Protein AF-A0A0F8ZXV8-F1 (afdb_monomer_lite)

Sequence (217 aa):
MAMKEQTINTAAPADLKLKLKTKEWIIILTLGLTLLSFIESLRSFPWSPFILVYVMVLFVVPLYLKTYRFGQFKKAWPIKPILIGLIGIKVWQTAYQFVYDYFLESYGVLGNPNYDLFKATNALLNQTAEKYNSVIVAAVLMGFTILIIPFAEELYYRGYVFGTLRENSGFWSAALISSSLLAVRHFAHLLFIQPFPVIPASIWVLSTIPIGIGLAY

InterPro domains:
  IPR003675 CAAX prenyl protease 2/Lysostaphin resistance protein A-like domain [PF02517] (139-216)

Organism: NCBI:txid412755

Secondary structure (DSSP, 8-state):
-----------HHHHHHHHTTSHHHHHHHHHHHHHHHHHHHSTTSTTTT--HHHHHHHHHHHHHHT------TTT---HHHHHHHHHHHHHHHHHHHHHHHHHHHHTT-TT-TTT-HHHHHHHHHHHHHHHTT-HHHHHHHHHIIIIIHHHHHIIIIIIIIIHHHHHHS-HHHHHHHHHHHHHHHHGGGGTTSSS--HHHHHHHHHHHHHHHHHHH-

Foldseek 3Di:
DDDDDPPPPPPPPVVVLVQLLDLVNLLVVLVVLLVLQLVCQAQPHPNPPDSPVSLVCLVCVCVVSVLFDDDDPVVPPPVPVVVVLVVVLVVLVVVLLVVQQVVCVVVVNPLPLLRHLVNLLVLLLVVQCVSVVHNVRSVVVVCCVVPRVVVSLCSRLQRRQLSSCVVVDPLVVSQQSSQLSVLSSQLSSSNSHPVGSNNSSVSSSVSSSVSSSSSSD

Radius of gyration: 20.51 Å; chains: 1; bounding box: 48×61×63 Å

pLDDT: mean 89.02, std 13.59, range [44.41, 98.31]

Structure (mmCIF, N/CA/C/O backbone):
data_AF-A0A0F8ZXV8-F1
#
_entry.id   AF-A0A0F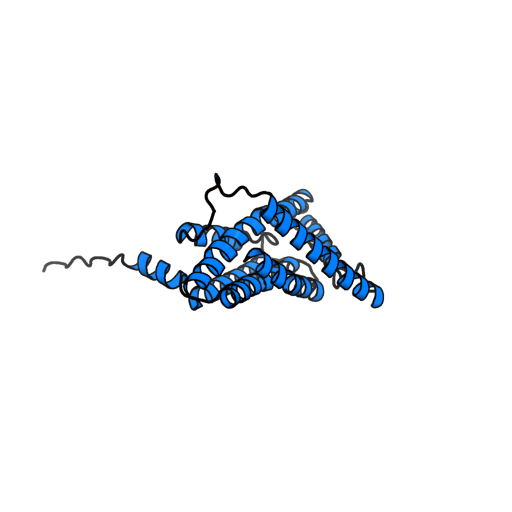8ZXV8-F1
#
loop_
_atom_site.group_PDB
_atom_site.id
_atom_site.type_symbol
_atom_site.label_atom_id
_atom_site.label_alt_id
_atom_site.label_comp_id
_atom_site.label_asym_id
_atom_site.label_entity_id
_atom_site.label_seq_id
_atom_site.pdbx_PDB_ins_code
_atom_site.Cartn_x
_atom_site.Cartn_y
_atom_site.Cartn_z
_atom_site.occupancy
_atom_site.B_iso_or_equiv
_atom_site.auth_seq_id
_atom_site.auth_comp_id
_atom_site.auth_asym_id
_atom_site.auth_atom_id
_atom_site.pdbx_PDB_model_num
ATOM 1 N N . MET A 1 1 ? -11.944 -43.837 42.783 1.00 49.09 1 MET A N 1
ATOM 2 C CA . MET A 1 1 ? -10.982 -42.875 42.204 1.00 49.09 1 MET A CA 1
ATOM 3 C C . MET A 1 1 ? -11.686 -42.185 41.043 1.00 49.09 1 MET A C 1
ATOM 5 O O . MET A 1 1 ? -11.751 -42.744 39.961 1.00 49.09 1 MET A O 1
ATOM 9 N N . ALA A 1 2 ? -12.363 -41.067 41.312 1.00 47.53 2 ALA A N 1
ATOM 10 C CA . ALA A 1 2 ? -13.159 -40.362 40.308 1.00 47.53 2 ALA A CA 1
ATOM 11 C C . ALA A 1 2 ? -12.241 -39.435 39.500 1.00 47.53 2 ALA A C 1
ATOM 13 O O . ALA A 1 2 ? -11.613 -38.542 40.072 1.00 47.53 2 ALA A O 1
ATOM 14 N N . MET A 1 3 ? -12.133 -39.673 38.190 1.00 44.41 3 MET A N 1
ATOM 15 C CA . MET A 1 3 ? -11.480 -38.748 37.266 1.00 44.41 3 MET A CA 1
ATOM 16 C C . MET A 1 3 ? -12.284 -37.448 37.236 1.00 44.41 3 MET A C 1
ATOM 18 O O . MET A 1 3 ? -13.444 -37.440 36.835 1.00 44.41 3 MET A O 1
ATOM 22 N N . LYS A 1 4 ? -11.666 -36.349 37.679 1.00 48.75 4 LYS A N 1
ATOM 23 C CA . LYS A 1 4 ? -12.169 -35.000 37.417 1.00 48.75 4 LYS A CA 1
ATOM 24 C C . LYS A 1 4 ? -12.093 -34.765 35.912 1.00 48.75 4 LYS A C 1
ATOM 26 O O . LYS A 1 4 ? -10.994 -34.713 35.364 1.00 48.75 4 LYS A O 1
ATOM 31 N N . GLU A 1 5 ? -13.245 -34.616 35.266 1.00 54.16 5 GLU A N 1
ATOM 32 C CA . GLU A 1 5 ? -13.326 -34.019 33.937 1.00 54.16 5 GLU A CA 1
ATOM 33 C C . GLU A 1 5 ? -12.660 -32.645 33.984 1.00 54.16 5 GLU A C 1
ATOM 35 O O . GLU A 1 5 ? -13.084 -31.727 34.691 1.00 54.16 5 GLU A O 1
ATOM 40 N N . GLN A 1 6 ? -11.554 -32.531 33.261 1.00 49.69 6 GLN A N 1
ATOM 41 C CA . GLN A 1 6 ? -10.850 -31.284 33.061 1.00 49.69 6 GLN A CA 1
ATOM 42 C C . GLN A 1 6 ? -11.658 -30.498 32.027 1.00 49.69 6 GLN A C 1
ATOM 44 O O . GLN A 1 6 ? -11.512 -30.693 30.823 1.00 49.69 6 GLN A O 1
ATOM 49 N N . THR A 1 7 ? -12.571 -29.650 32.499 1.00 54.19 7 THR A N 1
ATOM 50 C CA . THR A 1 7 ? -13.299 -28.699 31.655 1.00 54.19 7 THR A CA 1
ATOM 51 C C . THR A 1 7 ? -12.289 -27.843 30.897 1.00 54.19 7 THR A C 1
ATOM 53 O O . THR A 1 7 ? -11.627 -26.984 31.484 1.00 54.19 7 THR A O 1
ATOM 56 N N . ILE A 1 8 ? -12.148 -28.101 29.595 1.00 53.34 8 ILE A N 1
ATOM 57 C CA . ILE A 1 8 ? -11.366 -27.274 28.679 1.00 53.34 8 ILE A CA 1
ATOM 58 C C . ILE A 1 8 ? -12.020 -25.895 28.678 1.00 53.34 8 ILE A C 1
ATOM 60 O O . ILE A 1 8 ? -13.133 -25.711 28.194 1.00 53.34 8 ILE A O 1
ATOM 64 N N . ASN A 1 9 ? -11.341 -24.931 29.288 1.00 49.25 9 ASN A N 1
ATOM 65 C CA . ASN A 1 9 ? -11.820 -23.567 29.408 1.00 49.25 9 ASN A CA 1
ATOM 66 C C . ASN A 1 9 ? -11.770 -22.894 28.024 1.00 49.25 9 ASN A C 1
ATOM 68 O O . ASN A 1 9 ? -10.717 -22.451 27.571 1.00 49.25 9 ASN A O 1
ATOM 72 N N . THR A 1 10 ? -12.905 -22.821 27.329 1.00 53.09 10 THR A N 1
ATOM 73 C CA . THR A 1 10 ? -13.059 -22.223 25.989 1.00 53.09 10 THR A CA 1
ATOM 74 C C . THR A 1 10 ? -13.039 -20.682 25.998 1.00 53.09 10 THR A C 1
ATOM 76 O O . THR A 1 10 ? -13.646 -20.048 25.139 1.00 53.09 10 THR A O 1
ATOM 79 N N . ALA A 1 11 ? -12.351 -20.047 26.954 1.00 52.56 11 ALA A N 1
ATOM 80 C CA . ALA A 1 11 ? -12.324 -18.590 27.150 1.00 52.56 11 ALA A CA 1
ATOM 81 C C . ALA A 1 11 ? -11.503 -17.803 26.098 1.00 52.56 11 ALA A C 1
ATOM 83 O O . ALA A 1 11 ? -11.565 -16.574 26.050 1.00 52.56 11 ALA A O 1
ATOM 84 N N . ALA A 1 12 ? -10.761 -18.485 25.222 1.00 53.91 12 ALA A N 1
ATOM 85 C CA . ALA A 1 12 ? -9.866 -17.872 24.233 1.00 53.91 12 ALA A CA 1
ATOM 86 C C . ALA A 1 12 ? -10.503 -16.874 23.222 1.00 53.91 12 ALA A C 1
ATOM 88 O O . ALA A 1 12 ? -9.827 -15.909 22.855 1.00 53.91 12 ALA A O 1
ATOM 89 N N . PRO A 1 13 ? -11.766 -17.018 22.754 1.00 59.22 13 PRO A N 1
ATOM 90 C CA . PRO A 1 13 ? -12.297 -16.156 21.689 1.00 59.22 13 PRO A CA 1
ATOM 91 C C . PRO A 1 13 ? -12.530 -14.696 22.104 1.00 59.22 13 PRO A C 1
ATOM 93 O O . PRO A 1 13 ? -12.452 -13.801 21.259 1.00 59.22 13 PRO A O 1
ATOM 96 N N . ALA A 1 14 ? -12.843 -14.441 23.380 1.00 63.69 14 ALA A N 1
ATOM 97 C CA . ALA A 1 14 ? -13.148 -13.097 23.877 1.00 63.69 14 ALA A CA 1
ATOM 98 C C . ALA A 1 14 ? -11.877 -12.259 24.098 1.00 63.69 14 ALA A C 1
ATOM 100 O O . ALA A 1 14 ? -11.847 -11.084 23.731 1.00 63.69 14 ALA A O 1
ATOM 101 N N . ASP A 1 15 ? -10.814 -12.886 24.612 1.00 84.56 15 ASP A N 1
ATOM 102 C CA . ASP A 1 15 ? -9.508 -12.254 24.839 1.00 84.56 15 ASP A CA 1
ATOM 103 C C . ASP A 1 15 ? -8.868 -11.788 23.521 1.00 84.56 15 ASP A C 1
ATOM 105 O O . ASP A 1 15 ? -8.460 -10.635 23.388 1.00 84.56 15 ASP A O 1
ATOM 109 N N . LEU A 1 16 ? -8.875 -12.637 22.485 1.00 87.69 16 LEU A N 1
ATOM 110 C CA . LEU A 1 16 ? -8.294 -12.275 21.190 1.00 87.69 16 LEU A CA 1
ATOM 111 C C . LEU A 1 16 ? -8.998 -11.071 20.546 1.00 87.69 16 LEU A C 1
ATOM 113 O O . LEU A 1 16 ? -8.336 -10.181 20.016 1.00 87.69 16 LEU A O 1
ATOM 117 N N . LYS A 1 17 ? -10.336 -11.012 20.599 1.00 90.88 17 LYS A N 1
ATOM 118 C CA . LYS A 1 17 ? -11.092 -9.874 20.048 1.00 90.88 17 LYS A CA 1
ATOM 119 C C . LYS A 1 17 ? -10.771 -8.570 20.767 1.00 90.88 17 LYS A C 1
ATOM 121 O O . LYS A 1 17 ? -10.724 -7.529 20.118 1.00 90.88 17 LYS A O 1
ATOM 126 N N . LEU A 1 18 ? -10.571 -8.626 22.082 1.00 90.38 18 LEU A N 1
ATOM 127 C CA . LEU A 1 18 ? -10.190 -7.460 22.870 1.00 90.38 18 LEU A CA 1
ATOM 128 C C . LEU A 1 18 ? -8.762 -7.019 22.534 1.00 90.38 18 LEU A C 1
ATOM 130 O O . LEU A 1 18 ? -8.545 -5.842 22.262 1.00 90.38 18 LEU A O 1
ATOM 134 N N . LYS A 1 19 ? -7.819 -7.968 22.461 1.00 93.06 19 LYS A N 1
ATOM 135 C CA . LYS A 1 19 ? -6.428 -7.719 22.058 1.00 93.06 19 LYS A CA 1
ATOM 136 C C . LYS A 1 19 ? -6.345 -7.050 20.697 1.00 93.06 19 LYS A C 1
ATOM 138 O O . LYS A 1 19 ? -5.738 -5.998 20.586 1.00 93.06 19 LYS A O 1
ATOM 143 N N . LEU A 1 20 ? -7.030 -7.588 19.689 1.00 93.50 20 LEU A N 1
ATOM 144 C CA . LEU A 1 20 ? -7.051 -7.011 18.342 1.00 93.50 20 LEU A CA 1
ATOM 145 C C . LEU A 1 20 ? -7.645 -5.593 18.294 1.00 93.50 20 LEU A C 1
ATOM 147 O O . LEU A 1 20 ? -7.456 -4.891 17.315 1.00 93.50 20 LEU A O 1
ATOM 151 N N . LYS A 1 21 ? -8.337 -5.125 19.336 1.00 93.44 21 LYS A N 1
ATOM 152 C CA . LYS A 1 21 ? -8.819 -3.741 19.400 1.00 93.44 21 LYS A CA 1
ATOM 153 C C . LYS A 1 21 ? -7.859 -2.774 20.097 1.00 93.44 21 LYS A C 1
ATOM 155 O O . LYS A 1 21 ? -8.139 -1.577 20.115 1.00 93.44 21 LYS A O 1
ATOM 160 N N . THR A 1 22 ? -6.741 -3.242 20.654 1.00 94.19 22 THR A N 1
ATOM 161 C CA . THR A 1 22 ? -5.743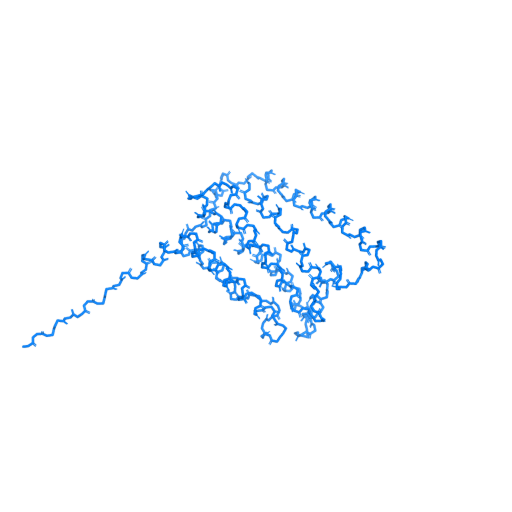 -2.343 21.247 1.00 94.19 22 THR A CA 1
ATOM 162 C C . THR A 1 22 ? -4.796 -1.791 20.186 1.00 94.19 22 THR A C 1
ATOM 164 O O . THR A 1 22 ? -4.532 -2.414 19.155 1.00 94.19 22 THR A O 1
ATOM 167 N N . LYS A 1 23 ? -4.261 -0.595 20.444 1.00 95.25 23 LYS A N 1
ATOM 168 C CA .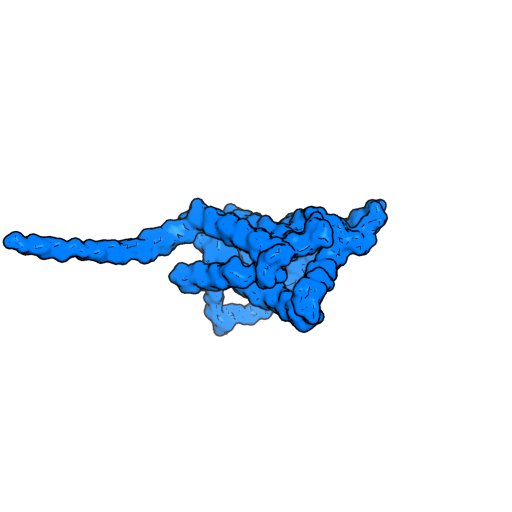 LYS A 1 23 ? -3.374 0.119 19.518 1.00 95.25 23 LYS A CA 1
ATOM 169 C C . LYS A 1 23 ? -2.146 -0.711 19.136 1.00 95.25 23 LYS A C 1
ATOM 171 O O . LYS A 1 23 ? -1.758 -0.731 17.971 1.00 95.25 23 LYS A O 1
ATOM 176 N N . GLU A 1 24 ? -1.543 -1.387 20.106 1.00 95.31 24 GLU A N 1
ATOM 177 C CA . GLU A 1 24 ? -0.317 -2.170 19.947 1.00 95.31 24 GLU A CA 1
ATOM 178 C C . GLU A 1 24 ? -0.546 -3.322 18.969 1.00 95.31 24 GLU A C 1
ATOM 180 O O . GLU A 1 24 ? 0.201 -3.477 18.005 1.00 95.31 24 GLU A O 1
ATOM 185 N N . TRP A 1 25 ? -1.624 -4.082 19.164 1.00 96.19 25 TRP A N 1
ATOM 186 C CA . TRP A 1 25 ? -1.967 -5.210 18.301 1.00 96.19 25 TRP A CA 1
ATOM 187 C C . TRP A 1 25 ? -2.403 -4.777 16.907 1.00 96.19 25 TRP A C 1
ATOM 189 O O . TRP A 1 25 ? -2.048 -5.448 15.941 1.00 96.19 25 TRP A O 1
ATOM 199 N N . ILE A 1 26 ? -3.107 -3.648 16.775 1.00 96.75 26 ILE A N 1
ATOM 200 C CA . ILE A 1 26 ? -3.436 -3.068 15.466 1.00 96.75 26 ILE A CA 1
ATOM 201 C C . ILE A 1 26 ? -2.152 -2.775 14.680 1.00 96.75 26 ILE A C 1
ATOM 203 O O . ILE A 1 26 ? -2.049 -3.140 13.507 1.00 96.75 26 ILE A O 1
ATOM 207 N N . ILE A 1 27 ? -1.160 -2.148 15.321 1.00 96.94 27 ILE A N 1
ATOM 208 C CA . ILE A 1 27 ? 0.126 -1.827 14.691 1.00 96.94 27 ILE A CA 1
ATOM 209 C C . ILE A 1 27 ? 0.889 -3.110 14.349 1.00 96.94 27 ILE A C 1
ATOM 211 O O . ILE A 1 27 ? 1.299 -3.269 13.203 1.00 96.94 27 ILE A O 1
ATOM 215 N N . ILE A 1 28 ? 1.038 -4.041 15.298 1.00 97.44 28 ILE A N 1
ATOM 216 C CA . ILE A 1 28 ? 1.763 -5.307 15.096 1.00 97.44 28 ILE A CA 1
ATOM 217 C C . ILE A 1 28 ? 1.151 -6.112 13.950 1.00 97.44 28 ILE A C 1
ATOM 219 O O . ILE A 1 28 ? 1.870 -6.536 13.047 1.00 97.44 28 ILE A O 1
ATOM 223 N N . LEU A 1 29 ? -0.173 -6.290 13.953 1.00 97.75 29 LEU A N 1
ATOM 224 C CA . LEU A 1 29 ? -0.872 -7.015 12.898 1.00 97.75 29 LEU A CA 1
ATOM 225 C C . LEU A 1 29 ? -0.662 -6.340 11.544 1.00 97.75 29 LEU A C 1
ATOM 227 O O . LEU A 1 29 ? -0.339 -7.009 10.570 1.00 97.75 29 LEU A O 1
ATOM 231 N N . THR A 1 30 ? -0.806 -5.016 11.483 1.00 98.12 30 THR A N 1
ATOM 232 C CA . THR A 1 30 ? -0.680 -4.285 10.219 1.00 98.12 30 THR A CA 1
ATOM 233 C C . THR A 1 30 ? 0.750 -4.317 9.687 1.00 98.12 30 THR A C 1
ATOM 235 O O . THR A 1 30 ? 0.937 -4.515 8.494 1.00 98.12 30 THR A O 1
ATOM 238 N N . LEU A 1 31 ? 1.766 -4.207 10.547 1.00 97.94 31 LEU A N 1
ATOM 239 C CA . LEU A 1 31 ? 3.167 -4.378 10.149 1.00 97.94 31 LEU A CA 1
ATOM 240 C C . LEU A 1 31 ? 3.459 -5.812 9.687 1.00 97.94 31 LEU A C 1
ATOM 242 O O . LEU A 1 31 ? 4.151 -5.999 8.689 1.00 97.94 31 LEU A O 1
ATOM 246 N N . GLY A 1 32 ? 2.897 -6.818 10.363 1.00 98.31 32 GLY A N 1
ATOM 247 C CA . GLY A 1 32 ? 2.989 -8.216 9.942 1.00 98.31 32 GLY A CA 1
ATOM 248 C C . GLY A 1 32 ? 2.346 -8.456 8.574 1.00 98.31 32 GLY A C 1
ATOM 249 O O . GLY A 1 32 ? 2.923 -9.138 7.732 1.00 98.31 32 GLY A O 1
ATOM 250 N N . LEU A 1 33 ? 1.193 -7.836 8.312 1.00 98.19 33 LEU A N 1
ATOM 251 C CA . LEU A 1 33 ? 0.531 -7.872 7.007 1.00 98.19 33 LEU A CA 1
ATOM 252 C C . LEU A 1 33 ? 1.322 -7.126 5.933 1.00 98.19 33 LEU A C 1
ATOM 254 O O . LEU A 1 33 ? 1.422 -7.608 4.808 1.00 98.19 33 LEU A O 1
ATOM 258 N N . THR A 1 34 ? 1.943 -5.997 6.269 1.00 97.56 34 THR A N 1
ATOM 259 C CA . THR A 1 34 ? 2.874 -5.320 5.364 1.00 97.56 34 THR A CA 1
ATOM 260 C C . THR A 1 34 ? 4.027 -6.252 5.000 1.00 97.56 34 THR A C 1
ATOM 262 O O . THR A 1 34 ? 4.276 -6.457 3.816 1.00 97.56 34 THR A O 1
ATOM 265 N N . LEU A 1 35 ? 4.674 -6.901 5.971 1.00 97.75 35 LEU A N 1
ATOM 266 C CA . LEU A 1 35 ? 5.742 -7.867 5.694 1.00 97.75 35 LEU A CA 1
ATOM 267 C C . LEU A 1 35 ? 5.255 -9.041 4.829 1.00 97.75 35 LEU A C 1
ATOM 269 O O . LEU A 1 35 ? 5.939 -9.427 3.883 1.00 97.75 35 LEU A O 1
ATOM 273 N N . LEU A 1 36 ? 4.061 -9.572 5.104 1.00 97.75 36 LEU A N 1
ATOM 274 C CA . LEU A 1 36 ? 3.437 -10.600 4.271 1.00 97.75 36 LEU A CA 1
ATOM 275 C C . LEU A 1 36 ? 3.267 -10.117 2.825 1.00 97.75 36 LEU A C 1
ATOM 277 O O . LEU A 1 36 ? 3.665 -10.824 1.907 1.00 97.75 36 LEU A O 1
ATOM 281 N N . SER A 1 37 ? 2.754 -8.900 2.618 1.00 97.06 37 SER A N 1
ATOM 282 C CA . SER A 1 37 ? 2.599 -8.334 1.273 1.00 97.06 37 SER A CA 1
ATOM 283 C C . SER A 1 37 ? 3.938 -8.166 0.551 1.00 97.06 37 SER A C 1
ATOM 285 O O . SER A 1 37 ? 4.011 -8.408 -0.647 1.00 97.06 37 SER A O 1
ATOM 287 N N . PHE A 1 38 ? 5.021 -7.837 1.266 1.00 96.56 38 PHE A N 1
ATOM 288 C CA . PHE A 1 38 ? 6.365 -7.793 0.684 1.00 96.56 38 PHE A CA 1
ATOM 289 C C . PHE A 1 38 ? 6.796 -9.182 0.208 1.00 96.56 38 PHE A C 1
ATOM 291 O O . PHE A 1 38 ? 7.266 -9.316 -0.918 1.00 96.56 38 PHE A O 1
ATOM 298 N N . ILE A 1 39 ? 6.604 -10.216 1.031 1.00 97.25 39 ILE A N 1
ATOM 299 C CA . ILE A 1 39 ? 6.937 -11.600 0.666 1.00 97.25 39 ILE A CA 1
ATOM 300 C C . ILE A 1 39 ? 6.119 -12.044 -0.553 1.00 97.25 39 ILE A C 1
ATOM 302 O O . ILE A 1 39 ? 6.689 -12.561 -1.513 1.00 97.25 39 ILE A O 1
ATOM 306 N N . GLU A 1 40 ? 4.806 -11.794 -0.550 1.00 97.19 40 GLU A N 1
ATOM 307 C CA . GLU A 1 40 ? 3.916 -12.136 -1.665 1.00 97.19 40 GLU A CA 1
ATOM 308 C C . GLU A 1 40 ? 4.226 -11.346 -2.947 1.00 97.19 40 GLU A C 1
ATOM 310 O O . GLU A 1 40 ? 3.940 -11.829 -4.040 1.00 97.19 40 GLU A O 1
ATOM 315 N N . SER A 1 41 ? 4.859 -10.174 -2.842 1.00 96.69 41 SER A N 1
ATOM 316 C CA . SER A 1 41 ? 5.305 -9.379 -3.990 1.00 96.69 41 SER A CA 1
ATOM 317 C C . SER A 1 41 ? 6.657 -9.809 -4.567 1.00 96.69 41 SER A C 1
ATOM 319 O O . SER A 1 41 ? 6.997 -9.383 -5.671 1.00 96.69 41 SER A O 1
ATOM 321 N N . LEU A 1 42 ? 7.438 -10.670 -3.904 1.00 95.88 42 LEU A N 1
ATOM 322 C CA . LEU A 1 42 ? 8.728 -11.125 -4.441 1.00 95.88 42 LEU A CA 1
ATOM 323 C C . LEU A 1 42 ? 8.539 -11.906 -5.746 1.00 95.88 42 LEU A C 1
ATOM 325 O O . LEU A 1 42 ? 7.706 -12.806 -5.825 1.00 95.88 42 LEU A O 1
ATOM 329 N N . ARG A 1 43 ? 9.354 -11.620 -6.770 1.00 94.06 43 ARG A N 1
ATOM 330 C CA . ARG A 1 43 ? 9.226 -12.244 -8.103 1.00 94.06 43 ARG A CA 1
ATOM 331 C C . ARG A 1 43 ? 9.235 -13.775 -8.071 1.00 94.06 43 ARG A C 1
ATOM 333 O O . ARG A 1 43 ? 8.493 -14.395 -8.835 1.00 94.06 43 ARG A O 1
ATOM 340 N N . SER A 1 44 ? 10.029 -14.362 -7.175 1.00 93.75 44 SER A N 1
ATOM 341 C CA . SER A 1 44 ? 10.146 -15.811 -6.964 1.00 93.75 44 SER A CA 1
ATOM 342 C C . SER A 1 44 ? 8.902 -16.454 -6.349 1.00 93.75 44 SER A C 1
ATOM 344 O O . SER A 1 44 ? 8.739 -17.668 -6.444 1.00 93.75 44 SER A O 1
ATOM 346 N N . PHE A 1 45 ? 8.020 -15.673 -5.726 1.00 96.44 45 PHE A N 1
ATOM 347 C CA . PHE A 1 45 ? 6.848 -16.208 -5.055 1.00 96.44 45 PHE A CA 1
ATOM 348 C C . PHE A 1 45 ? 5.787 -16.650 -6.078 1.00 96.44 45 PHE A C 1
ATOM 350 O O . PHE A 1 45 ? 5.554 -15.918 -7.045 1.00 96.44 45 PHE A O 1
ATOM 357 N N . PRO A 1 46 ? 5.124 -17.813 -5.927 1.00 94.75 46 PRO A N 1
ATOM 358 C CA . PRO A 1 46 ? 4.412 -18.450 -7.041 1.00 94.75 46 PRO A CA 1
ATOM 359 C C . PRO A 1 46 ? 3.297 -17.602 -7.654 1.00 94.75 46 PRO A C 1
ATOM 361 O O . PRO A 1 46 ? 3.199 -17.530 -8.873 1.00 94.75 46 PRO A O 1
ATOM 364 N N . TRP A 1 47 ? 2.513 -16.914 -6.821 1.00 95.50 47 TRP A N 1
ATOM 365 C CA . TRP A 1 47 ? 1.410 -16.055 -7.261 1.00 95.50 47 TRP A CA 1
ATOM 366 C C . TRP A 1 47 ? 1.759 -14.561 -7.266 1.00 95.50 47 TRP A C 1
ATOM 368 O O . TRP A 1 47 ? 0.896 -13.734 -7.521 1.00 95.50 47 TRP A O 1
ATOM 378 N N . SER A 1 48 ? 3.019 -14.178 -7.051 1.00 95.81 48 SER A N 1
ATOM 379 C CA . SER A 1 48 ? 3.432 -12.774 -7.175 1.00 95.81 48 SER A CA 1
ATOM 380 C C . SER A 1 48 ? 3.160 -12.227 -8.590 1.00 95.81 48 SER A C 1
ATOM 382 O O . SER A 1 48 ? 3.390 -12.971 -9.555 1.00 95.81 48 SER A O 1
ATOM 384 N N . PRO A 1 49 ? 2.715 -10.966 -8.760 1.00 95.25 49 PRO A N 1
ATOM 385 C CA . PRO A 1 49 ? 2.570 -9.921 -7.733 1.00 95.25 49 PRO A CA 1
ATOM 386 C C . PRO A 1 49 ? 1.184 -9.867 -7.073 1.00 95.25 49 PRO A C 1
ATOM 388 O O . PRO A 1 49 ? 0.832 -8.867 -6.448 1.00 95.25 49 PRO A O 1
ATOM 391 N N . PHE A 1 50 ? 0.366 -10.912 -7.216 1.00 93.19 50 PHE A N 1
ATOM 392 C CA . PHE A 1 50 ? -0.881 -10.994 -6.472 1.00 93.19 50 PHE A CA 1
ATOM 393 C C . PHE A 1 50 ? -0.550 -11.186 -4.985 1.00 93.19 50 PHE A C 1
ATOM 395 O O . PHE A 1 50 ? 0.257 -12.027 -4.615 1.00 93.19 50 PHE A O 1
ATOM 402 N N . ILE A 1 51 ? -1.172 -10.401 -4.118 1.00 95.50 51 ILE A N 1
ATOM 403 C CA . ILE A 1 51 ? -0.973 -10.432 -2.659 1.00 95.50 51 ILE A CA 1
ATOM 404 C C . ILE A 1 51 ? -2.196 -11.074 -1.992 1.00 95.50 51 ILE A C 1
ATOM 406 O O . ILE A 1 51 ? -2.974 -10.444 -1.270 1.00 95.50 51 ILE A O 1
ATOM 410 N N . LEU A 1 52 ? -2.454 -12.321 -2.379 1.00 96.25 52 LEU A N 1
ATOM 411 C CA . LEU A 1 52 ? -3.724 -13.000 -2.139 1.00 96.25 52 LEU A CA 1
ATOM 412 C C . LEU A 1 52 ? -3.998 -13.195 -0.649 1.00 96.25 52 LEU A C 1
ATOM 414 O O . LEU A 1 52 ? -5.101 -12.892 -0.192 1.00 96.25 52 LEU A O 1
ATOM 418 N N . VAL A 1 53 ? -3.008 -13.668 0.111 1.00 97.50 53 VAL A N 1
ATOM 419 C CA . VAL A 1 53 ? -3.178 -13.949 1.541 1.00 97.50 53 VAL A CA 1
ATOM 420 C C . VAL A 1 53 ? -3.372 -12.645 2.306 1.00 97.50 53 VAL A C 1
ATOM 422 O O . VAL A 1 53 ? -4.291 -12.551 3.118 1.00 97.50 53 VAL A O 1
ATOM 425 N N . TYR A 1 54 ? -2.584 -11.613 1.995 1.00 97.50 54 TYR A N 1
ATOM 426 C CA . TYR A 1 54 ? -2.782 -10.267 2.525 1.00 97.50 54 TYR A CA 1
ATOM 427 C C . TYR A 1 54 ? -4.228 -9.794 2.324 1.00 97.50 54 TYR A C 1
ATOM 429 O O . TYR A 1 54 ? -4.911 -9.478 3.299 1.00 97.50 54 TYR A O 1
ATOM 437 N N . VAL A 1 55 ? -4.732 -9.817 1.085 1.00 96.88 55 VAL A N 1
ATOM 438 C CA . VAL A 1 55 ? -6.096 -9.361 0.768 1.00 96.88 55 VAL A CA 1
ATOM 439 C C . VAL A 1 55 ? -7.156 -10.177 1.509 1.00 96.88 55 VAL A C 1
ATOM 441 O O . VAL A 1 55 ? -8.113 -9.603 2.029 1.00 96.88 55 VAL A O 1
ATOM 444 N N . MET A 1 56 ? -6.985 -11.498 1.626 1.00 97.69 56 MET A N 1
ATOM 445 C CA . MET A 1 56 ? -7.903 -12.331 2.409 1.00 97.69 56 MET A CA 1
ATOM 446 C C . MET A 1 56 ? -7.964 -11.882 3.871 1.00 97.69 56 MET A C 1
ATOM 448 O O . MET A 1 56 ? -9.056 -11.739 4.421 1.00 97.69 56 MET A O 1
ATOM 452 N N . VAL A 1 57 ? -6.821 -11.607 4.506 1.00 97.62 57 VAL A N 1
ATOM 453 C CA . VAL A 1 57 ? -6.802 -11.159 5.907 1.00 97.62 57 VAL A CA 1
ATOM 454 C C . VAL A 1 57 ? -7.423 -9.766 6.059 1.00 97.62 57 VAL A C 1
ATOM 456 O O . VAL A 1 57 ? -8.154 -9.533 7.026 1.00 97.62 57 VAL A O 1
ATOM 459 N N . LEU A 1 58 ? -7.216 -8.875 5.083 1.00 97.44 58 LEU A N 1
ATOM 460 C CA . LEU A 1 58 ? -7.855 -7.555 5.042 1.00 97.44 58 LEU A CA 1
ATOM 461 C C . LEU A 1 58 ? -9.387 -7.643 5.027 1.00 97.44 58 LEU A C 1
ATOM 463 O O . LEU A 1 58 ? -10.038 -6.783 5.610 1.00 97.44 58 LEU A O 1
ATOM 467 N N . PHE A 1 59 ? -9.971 -8.690 4.438 1.00 96.38 59 PHE A N 1
ATOM 468 C CA . PHE A 1 59 ? -11.405 -8.969 4.563 1.00 96.38 59 PHE A CA 1
ATOM 469 C C . PHE A 1 59 ? -11.762 -9.618 5.900 1.00 96.38 59 PHE A C 1
ATOM 471 O O . PHE A 1 59 ? -12.696 -9.190 6.581 1.00 96.38 59 PHE A O 1
ATOM 478 N N . VAL A 1 60 ? -11.038 -10.671 6.280 1.00 96.44 60 VAL A N 1
ATOM 479 C CA . VAL A 1 60 ? -11.397 -11.523 7.421 1.00 96.44 60 VAL A CA 1
ATOM 480 C C . VAL A 1 60 ? -11.387 -10.744 8.733 1.00 96.44 60 VAL A C 1
ATOM 482 O O . VAL A 1 60 ? -12.328 -10.874 9.512 1.00 96.44 60 VAL A O 1
ATOM 485 N N . VAL A 1 61 ? -10.372 -9.914 8.984 1.00 95.88 61 VAL A N 1
ATOM 486 C CA . VAL A 1 61 ? -10.230 -9.179 10.253 1.00 95.88 61 VAL A CA 1
ATOM 487 C C . VAL A 1 61 ? -11.417 -8.243 10.525 1.00 95.88 61 VAL A C 1
ATOM 489 O O . VAL A 1 61 ? -12.072 -8.417 11.560 1.00 95.88 61 VAL A O 1
ATOM 492 N N . PRO A 1 62 ? -11.766 -7.286 9.641 1.00 94.94 62 PRO A N 1
ATOM 493 C CA . PRO A 1 62 ? -12.883 -6.383 9.895 1.00 94.94 62 PRO A CA 1
ATOM 494 C C . PRO A 1 62 ? -14.241 -7.092 9.919 1.00 94.94 62 PRO A C 1
ATOM 496 O O . PRO A 1 62 ? -15.118 -6.683 10.682 1.00 94.94 62 PRO A O 1
ATOM 499 N N . LEU A 1 63 ? -14.428 -8.172 9.151 1.00 94.38 63 LEU A N 1
ATOM 500 C CA . LEU A 1 63 ? -15.654 -8.979 9.197 1.00 94.38 63 LEU A CA 1
ATOM 501 C C . LEU A 1 63 ? -15.781 -9.744 10.521 1.00 94.38 63 LEU A C 1
ATOM 503 O O . LEU A 1 63 ? -16.837 -9.718 11.156 1.00 94.38 63 LEU A O 1
ATOM 507 N N . TYR A 1 64 ? -14.696 -10.369 10.980 1.00 94.12 64 TYR A N 1
ATOM 508 C CA . TYR A 1 64 ? -14.648 -11.109 12.240 1.00 94.12 64 TYR A CA 1
ATOM 509 C C . TYR A 1 64 ? -14.876 -10.203 13.459 1.00 94.12 64 TYR A C 1
ATOM 511 O O . TYR A 1 64 ? -15.591 -10.573 14.400 1.00 94.12 64 TYR A O 1
ATOM 519 N N . LEU A 1 65 ? -14.295 -9.000 13.439 1.00 93.62 65 LEU A N 1
ATOM 520 C CA . LEU A 1 65 ? -14.423 -8.010 14.511 1.00 93.62 65 LEU A CA 1
ATOM 521 C C . LEU A 1 65 ? -15.674 -7.130 14.388 1.00 93.62 65 LEU A C 1
ATOM 523 O O . LEU A 1 65 ? -15.991 -6.408 15.337 1.00 93.62 65 LEU A O 1
ATOM 527 N N . LYS A 1 66 ? -16.387 -7.208 13.256 1.00 92.06 66 LYS A N 1
ATOM 528 C CA . LYS A 1 66 ? -17.530 -6.353 12.902 1.00 92.06 66 LYS A CA 1
ATOM 529 C C . LYS A 1 66 ? -17.205 -4.860 13.005 1.00 92.06 66 LYS A C 1
ATOM 531 O O . LYS A 1 66 ? -18.001 -4.074 13.508 1.00 92.06 66 LYS A O 1
ATOM 536 N N . THR A 1 67 ? -16.010 -4.481 12.565 1.00 90.50 67 THR A N 1
ATOM 537 C CA . THR A 1 67 ? -15.521 -3.091 12.583 1.00 90.50 67 THR A CA 1
ATOM 538 C C . THR A 1 67 ? -15.770 -2.364 11.268 1.00 90.50 67 THR A C 1
ATOM 540 O O . THR A 1 67 ? -15.456 -1.184 11.150 1.00 90.50 67 THR A O 1
ATOM 543 N N . TYR A 1 68 ? -16.364 -3.031 10.277 1.00 82.75 68 TYR A N 1
ATOM 544 C CA . TYR A 1 68 ? -16.808 -2.373 9.057 1.00 82.75 68 TYR A CA 1
ATOM 545 C C . TYR A 1 68 ? -17.825 -1.271 9.389 1.00 82.75 68 TYR A C 1
ATOM 547 O O . TYR A 1 68 ? -18.817 -1.489 10.086 1.00 82.75 68 TYR A O 1
ATOM 555 N N . ARG A 1 69 ? -17.577 -0.062 8.884 1.00 72.38 69 ARG A N 1
ATOM 556 C CA . ARG A 1 69 ? -18.435 1.108 9.093 1.00 72.38 69 ARG A CA 1
ATOM 557 C C . ARG A 1 69 ? -19.061 1.509 7.768 1.00 72.38 69 ARG A C 1
ATOM 559 O O . ARG A 1 69 ? -18.694 2.510 7.169 1.00 72.38 69 ARG A O 1
ATOM 566 N N . PHE A 1 70 ? -20.013 0.708 7.306 1.00 66.12 70 PHE A N 1
ATOM 567 C CA . PHE A 1 70 ? -20.873 1.122 6.205 1.00 66.12 70 PHE A CA 1
ATOM 568 C C . PHE A 1 70 ? -22.001 1.984 6.772 1.00 66.12 70 PHE A C 1
ATOM 570 O O . PHE A 1 70 ? -22.737 1.550 7.660 1.00 66.12 70 PHE A O 1
ATOM 577 N N . GLY A 1 71 ? -22.146 3.212 6.272 1.00 56.75 71 GLY A N 1
ATOM 578 C CA . GLY A 1 71 ? -23.349 4.000 6.532 1.00 56.75 71 GLY A CA 1
ATOM 579 C C . GLY A 1 71 ? -24.601 3.253 6.053 1.00 56.75 71 GLY A C 1
ATOM 580 O O . GLY A 1 71 ? -24.527 2.359 5.210 1.00 56.75 71 GLY A O 1
ATOM 581 N N . GLN A 1 72 ? -25.780 3.610 6.573 1.00 51.72 72 GLN A N 1
ATOM 582 C CA . GLN A 1 72 ? -27.040 3.046 6.078 1.00 51.72 72 GLN A CA 1
ATOM 583 C C . GLN A 1 72 ? -27.168 3.339 4.575 1.00 51.72 72 GLN A C 1
ATOM 585 O O . GLN A 1 72 ? -27.409 4.485 4.209 1.00 51.72 72 GLN A O 1
ATOM 590 N N . PHE A 1 73 ? -27.061 2.321 3.713 1.00 46.84 73 PHE A N 1
ATOM 591 C CA . PHE A 1 73 ? -27.107 2.441 2.242 1.00 46.84 73 PHE A CA 1
ATOM 592 C C . PHE A 1 73 ? -28.252 3.337 1.722 1.00 46.84 73 PHE A C 1
ATOM 594 O O . PHE A 1 73 ? -28.093 4.034 0.727 1.00 46.84 73 PHE A O 1
ATOM 601 N N . LYS A 1 74 ? -29.392 3.378 2.430 1.00 49.91 74 LYS A N 1
ATOM 602 C CA . LYS A 1 74 ? -30.573 4.195 2.088 1.00 49.91 74 LYS A CA 1
ATOM 603 C C . LYS A 1 74 ? -30.470 5.691 2.443 1.00 49.91 74 LYS A C 1
ATOM 605 O O . LYS A 1 74 ? -31.239 6.481 1.912 1.00 49.91 74 LYS A O 1
ATOM 610 N N . LYS A 1 75 ? -29.547 6.091 3.325 1.00 52.50 75 LYS A N 1
ATOM 611 C CA . LYS A 1 75 ? -29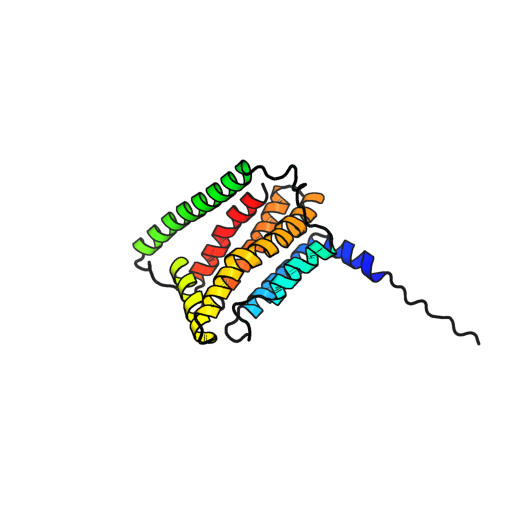.213 7.497 3.657 1.00 52.50 75 LYS A CA 1
ATOM 612 C C . LYS A 1 75 ? -27.809 7.903 3.177 1.00 52.50 75 LYS A C 1
ATOM 614 O O . LYS A 1 75 ? -27.486 9.085 3.179 1.00 52.50 75 LYS A O 1
ATOM 619 N N . ALA A 1 76 ? -26.992 6.931 2.770 1.00 47.78 76 ALA A N 1
ATOM 620 C CA . ALA A 1 76 ? -25.561 7.056 2.499 1.00 47.78 76 ALA A CA 1
ATOM 621 C C . ALA A 1 76 ? -25.205 7.078 1.002 1.00 47.78 76 ALA A C 1
ATOM 623 O O . ALA A 1 76 ? -24.076 6.763 0.641 1.00 47.78 76 ALA A O 1
ATOM 624 N N . TRP A 1 77 ? -26.124 7.523 0.138 1.00 48.47 77 TRP A N 1
ATOM 625 C CA . TRP A 1 77 ? -25.805 7.859 -1.254 1.00 48.47 77 TRP A CA 1
ATOM 626 C C . TRP A 1 77 ? -25.666 9.373 -1.506 1.00 48.47 77 TRP A C 1
ATOM 628 O O . TRP A 1 77 ? -26.243 9.887 -2.470 1.00 48.47 77 TRP A O 1
ATOM 638 N N . PRO A 1 78 ? -24.942 10.162 -0.685 1.00 60.84 78 PRO A N 1
ATOM 639 C CA . PRO A 1 78 ? -24.589 11.496 -1.109 1.00 60.84 78 PRO A CA 1
ATOM 640 C C . PRO A 1 78 ? -23.480 11.325 -2.160 1.00 60.84 78 PRO A C 1
ATOM 642 O O . PRO A 1 78 ? -22.292 11.310 -1.857 1.00 60.84 78 PRO A O 1
ATOM 645 N N . ILE A 1 79 ? -23.882 11.182 -3.428 1.00 67.38 79 ILE A N 1
ATOM 646 C CA . ILE A 1 79 ? -22.980 11.186 -4.593 1.00 67.38 79 ILE A CA 1
ATOM 647 C C . ILE A 1 79 ? -22.000 12.360 -4.502 1.00 67.38 79 ILE A C 1
ATOM 649 O O . ILE A 1 79 ? -20.840 12.222 -4.856 1.00 67.38 79 ILE A O 1
ATOM 653 N N . LYS A 1 80 ? -22.454 13.508 -3.983 1.00 72.94 80 LYS A N 1
ATOM 654 C CA . LYS A 1 80 ? -21.672 14.747 -3.907 1.00 72.94 80 LYS A CA 1
ATOM 655 C C . LYS A 1 80 ? -20.352 14.604 -3.125 1.00 72.94 80 LYS A C 1
ATOM 657 O O . LYS A 1 80 ? -19.327 14.825 -3.751 1.00 72.94 80 LYS A O 1
ATOM 662 N N . PRO A 1 81 ? -20.305 14.240 -1.830 1.00 70.31 81 PRO A N 1
ATOM 663 C CA . PRO A 1 81 ? -19.047 14.058 -1.100 1.00 70.31 81 PRO A CA 1
ATOM 664 C C . PRO A 1 81 ? -18.164 12.947 -1.673 1.00 70.31 81 PRO A C 1
ATOM 666 O O . PRO A 1 81 ? -16.955 13.130 -1.714 1.00 70.31 81 PRO A O 1
ATOM 669 N N . ILE A 1 82 ? -18.735 11.849 -2.187 1.00 73.75 82 ILE A N 1
ATOM 670 C CA . ILE A 1 82 ? -17.944 10.806 -2.863 1.00 73.75 82 ILE A CA 1
ATOM 671 C C . ILE A 1 82 ? -17.275 11.386 -4.115 1.00 73.75 82 ILE A C 1
ATOM 673 O O . ILE A 1 82 ? -16.069 11.247 -4.287 1.00 73.75 82 ILE A O 1
ATOM 677 N N . LEU A 1 83 ? -18.027 12.093 -4.963 1.00 77.81 83 LEU A N 1
ATOM 678 C CA . LEU A 1 83 ? -17.481 12.763 -6.143 1.00 77.81 83 LEU A CA 1
ATOM 679 C C . LEU A 1 83 ? -16.457 13.833 -5.767 1.00 77.81 83 LEU A C 1
ATOM 681 O O . LEU A 1 83 ? -15.419 13.904 -6.409 1.00 77.81 83 LEU A O 1
ATOM 685 N N . ILE A 1 84 ? -16.709 14.639 -4.733 1.00 80.44 84 ILE A N 1
ATOM 686 C CA . ILE A 1 84 ? -15.760 15.648 -4.242 1.00 80.44 84 ILE A CA 1
ATOM 687 C C . ILE A 1 84 ? -14.465 14.974 -3.780 1.00 80.44 84 ILE A C 1
ATOM 689 O O . ILE A 1 84 ? -13.390 15.435 -4.150 1.00 80.44 84 ILE A O 1
ATOM 693 N N . GLY A 1 85 ? -14.554 13.868 -3.038 1.00 78.81 85 GLY A N 1
ATOM 694 C CA . GLY A 1 85 ? -13.397 13.080 -2.618 1.00 78.81 85 GLY A CA 1
ATOM 695 C C . GLY A 1 85 ? -12.625 12.510 -3.808 1.00 78.81 85 GLY A C 1
ATOM 696 O O . GLY A 1 85 ? -11.416 12.696 -3.899 1.00 78.81 85 GLY A O 1
ATOM 697 N N . LEU A 1 86 ? -13.317 11.895 -4.773 1.00 81.62 86 LEU A N 1
ATOM 698 C CA . LEU A 1 86 ? -12.700 11.359 -5.993 1.00 81.62 86 LEU A CA 1
ATOM 699 C C . LEU A 1 86 ? -12.044 12.456 -6.845 1.00 81.62 86 LEU A C 1
ATOM 701 O O . LEU A 1 86 ? -10.932 12.267 -7.337 1.00 81.62 86 LEU A O 1
ATOM 705 N N . ILE A 1 87 ? -12.693 13.615 -6.988 1.00 86.31 87 ILE A N 1
ATOM 706 C CA . ILE A 1 87 ? -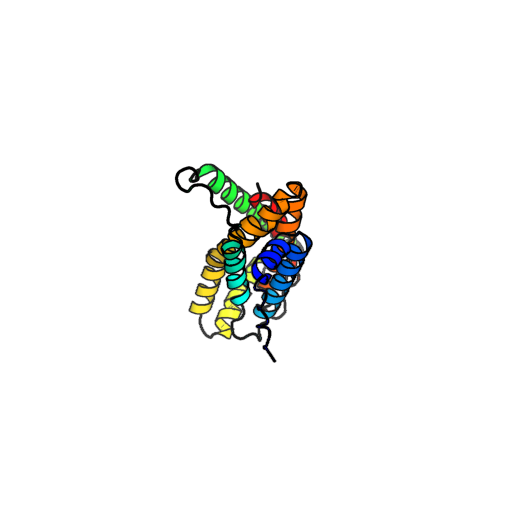12.135 14.789 -7.670 1.00 86.31 87 ILE A CA 1
ATOM 707 C C . ILE A 1 87 ? -10.908 15.292 -6.912 1.00 86.31 87 ILE A C 1
ATOM 709 O O . ILE A 1 87 ? -9.875 15.518 -7.531 1.00 86.31 87 ILE A O 1
ATOM 713 N N . GLY A 1 88 ? -10.983 15.419 -5.586 1.00 86.31 88 GLY A N 1
ATOM 714 C CA . GLY A 1 88 ? -9.866 15.841 -4.743 1.00 86.31 88 GLY A CA 1
ATOM 715 C C . GLY A 1 88 ? -8.657 14.916 -4.881 1.00 86.31 88 GLY A C 1
ATOM 716 O O . GLY A 1 88 ? -7.548 15.393 -5.109 1.00 86.31 88 GLY A O 1
ATOM 717 N N . ILE A 1 89 ? -8.876 13.598 -4.848 1.00 84.88 89 ILE A N 1
ATOM 718 C CA . ILE A 1 89 ? -7.836 12.588 -5.087 1.00 84.88 89 ILE A CA 1
ATOM 719 C C . ILE A 1 89 ? -7.250 12.748 -6.491 1.00 84.88 89 ILE A C 1
ATOM 721 O O . ILE A 1 89 ? -6.030 12.760 -6.641 1.00 84.88 89 ILE A O 1
ATOM 725 N N . LYS A 1 90 ? -8.086 12.921 -7.522 1.00 87.19 90 LYS A N 1
ATOM 726 C CA . LYS A 1 90 ? -7.608 13.081 -8.900 1.00 87.19 90 LYS A CA 1
ATOM 727 C C . LYS A 1 90 ? -6.812 14.373 -9.095 1.00 87.19 90 LYS A C 1
ATOM 729 O O . LYS A 1 90 ? -5.788 14.353 -9.781 1.00 87.19 90 LYS A O 1
ATOM 734 N N . VAL A 1 91 ? -7.253 15.478 -8.498 1.00 90.88 91 VAL A N 1
ATOM 735 C CA . VAL A 1 91 ? -6.542 16.765 -8.508 1.00 90.88 91 VAL A CA 1
ATOM 736 C C . VAL A 1 91 ? -5.197 16.618 -7.806 1.00 90.88 91 VAL A C 1
ATOM 738 O O . VAL A 1 91 ? -4.182 16.984 -8.388 1.00 90.88 91 VAL A O 1
ATOM 741 N N . TRP A 1 92 ? -5.170 16.012 -6.615 1.00 89.56 92 TRP A N 1
ATOM 742 C CA . TRP A 1 92 ? -3.936 15.729 -5.880 1.00 89.56 92 TRP A CA 1
ATOM 743 C C . TRP A 1 92 ? -2.958 14.888 -6.703 1.00 89.56 92 TRP A C 1
ATOM 745 O O . TRP A 1 92 ? -1.812 15.287 -6.884 1.00 89.56 92 TRP A O 1
ATOM 755 N N . GLN A 1 93 ? -3.420 13.766 -7.260 1.00 87.62 93 GLN A N 1
ATOM 756 C CA . GLN A 1 93 ? -2.602 12.890 -8.099 1.00 87.62 93 GLN A CA 1
ATOM 757 C C . GLN A 1 93 ? -2.039 13.630 -9.312 1.00 87.62 93 GLN A C 1
ATOM 759 O O . GLN A 1 93 ? -0.870 13.468 -9.635 1.00 87.62 93 GLN A O 1
ATOM 764 N N . THR A 1 94 ? -2.852 14.462 -9.967 1.00 90.00 94 THR A N 1
ATOM 765 C CA . THR A 1 94 ? -2.426 15.221 -11.152 1.00 90.00 94 THR A CA 1
ATOM 766 C C . THR A 1 94 ? -1.413 16.305 -10.785 1.00 90.00 94 THR A C 1
ATOM 768 O O . THR A 1 94 ? -0.397 16.435 -11.458 1.00 90.00 94 THR A O 1
ATOM 771 N N . ALA A 1 95 ? -1.651 17.053 -9.705 1.00 91.50 95 ALA A N 1
ATOM 772 C CA . ALA A 1 95 ? -0.742 18.096 -9.238 1.00 91.50 95 ALA A CA 1
ATOM 773 C C . ALA A 1 95 ? 0.606 17.512 -8.791 1.00 91.50 95 ALA A C 1
ATOM 775 O O . ALA A 1 95 ? 1.658 18.007 -9.187 1.00 91.50 95 ALA A O 1
ATOM 776 N N . TYR A 1 96 ? 0.573 16.429 -8.011 1.00 90.81 96 TYR A N 1
ATOM 777 C CA . TYR A 1 96 ? 1.771 15.717 -7.589 1.00 90.81 96 TYR A CA 1
ATOM 778 C C . TYR A 1 96 ? 2.556 15.163 -8.787 1.00 90.81 96 TYR A C 1
ATOM 780 O O . TYR A 1 96 ? 3.764 15.374 -8.874 1.00 90.81 96 TYR A O 1
ATOM 788 N N . GLN A 1 97 ? 1.870 14.507 -9.730 1.00 90.00 97 GLN A N 1
ATOM 789 C CA . GLN A 1 97 ? 2.496 13.952 -10.930 1.00 90.00 97 GLN A CA 1
ATOM 790 C C . GLN A 1 97 ? 3.133 15.046 -11.791 1.00 90.00 97 GLN A C 1
ATOM 792 O O . GLN A 1 97 ? 4.259 14.876 -12.235 1.00 90.00 97 GLN A O 1
ATOM 797 N N . PHE A 1 98 ? 2.463 16.188 -11.968 1.00 93.94 98 PHE A N 1
ATOM 798 C CA . PHE A 1 98 ? 3.011 17.322 -12.714 1.00 93.94 98 PHE A CA 1
ATOM 799 C C . PHE A 1 98 ? 4.330 17.827 -12.116 1.00 93.94 98 PHE A C 1
ATOM 801 O O . PHE A 1 98 ? 5.312 18.008 -12.832 1.00 93.94 98 PHE A O 1
ATOM 808 N N . VAL A 1 99 ? 4.369 18.023 -10.793 1.00 94.19 99 VAL A N 1
ATOM 809 C CA . VAL A 1 99 ? 5.596 18.438 -10.097 1.00 94.19 99 VAL A CA 1
ATOM 810 C C . VAL A 1 99 ? 6.682 17.375 -10.253 1.00 94.19 99 VAL A C 1
ATOM 812 O O . VAL A 1 99 ? 7.839 17.709 -10.499 1.00 94.19 99 VAL A O 1
ATOM 815 N N . TYR A 1 100 ? 6.317 16.100 -10.129 1.00 94.12 100 TYR A N 1
ATOM 816 C CA . TYR A 1 100 ? 7.261 15.001 -10.250 1.00 94.12 100 TYR A CA 1
ATOM 817 C C . TYR A 1 100 ? 7.864 14.900 -11.655 1.00 94.12 100 TYR A C 1
ATOM 819 O O . TYR A 1 100 ? 9.086 14.868 -11.781 1.00 94.12 100 TYR A O 1
ATOM 827 N N . ASP A 1 101 ? 7.033 14.935 -12.697 1.00 94.50 101 ASP A N 1
ATOM 828 C CA . ASP A 1 101 ? 7.463 14.864 -14.096 1.00 94.50 101 ASP A CA 1
ATOM 829 C C . ASP A 1 101 ? 8.364 16.038 -14.472 1.00 94.50 101 ASP A C 1
ATOM 831 O O . ASP A 1 101 ? 9.384 15.825 -15.122 1.00 94.50 101 ASP A O 1
ATOM 835 N N . TYR A 1 102 ? 8.063 17.248 -13.986 1.00 96.38 102 TYR A N 1
ATOM 836 C CA . TYR A 1 102 ? 8.933 18.413 -14.165 1.00 96.38 102 TYR A CA 1
ATOM 837 C C . TYR A 1 102 ? 10.348 18.159 -13.624 1.00 96.38 102 TYR A C 1
ATOM 839 O O . TYR A 1 102 ? 11.340 18.439 -14.301 1.00 96.38 102 TYR A O 1
ATOM 847 N N . PHE A 1 103 ? 10.467 17.580 -12.423 1.00 96.31 103 PHE A N 1
ATOM 848 C CA . PHE A 1 103 ? 11.777 17.214 -11.889 1.00 96.31 103 PHE A CA 1
ATOM 849 C C . PHE A 1 103 ? 12.435 16.119 -12.730 1.00 96.31 103 PHE A C 1
ATOM 851 O O . PHE A 1 103 ? 13.597 16.266 -13.106 1.00 96.31 103 PHE A O 1
ATOM 858 N N . LEU A 1 104 ? 11.715 15.049 -13.072 1.00 97.00 104 LEU A N 1
ATOM 859 C CA . LEU A 1 104 ? 12.264 13.955 -13.879 1.00 97.00 104 LEU A CA 1
ATOM 860 C C . LEU A 1 104 ? 12.783 14.437 -15.241 1.00 97.00 104 LEU A C 1
ATOM 862 O O . LEU A 1 104 ? 13.850 14.000 -15.674 1.00 97.00 104 LEU A O 1
ATOM 866 N N . GLU A 1 105 ? 12.063 15.350 -15.891 1.00 97.25 105 GLU A N 1
ATOM 867 C CA . GLU A 1 105 ? 12.469 15.984 -17.144 1.00 97.25 105 GLU A CA 1
ATOM 868 C C . GLU A 1 105 ? 13.722 16.842 -16.945 1.00 97.25 105 GLU A C 1
ATOM 870 O O . GLU A 1 105 ? 14.692 16.684 -17.684 1.00 97.25 105 GLU A O 1
ATOM 875 N N . SER A 1 106 ? 13.761 17.665 -15.890 1.00 97.12 106 SER A N 1
ATOM 876 C CA . SER A 1 106 ? 14.924 18.511 -15.579 1.00 97.12 106 SER A CA 1
ATOM 877 C C . SER A 1 106 ? 16.210 17.715 -15.315 1.00 97.12 106 SER A C 1
ATOM 879 O O . SER A 1 106 ? 17.304 18.183 -15.627 1.00 97.12 106 SER A O 1
ATOM 881 N N . TYR A 1 107 ? 16.086 16.492 -14.787 1.00 96.94 107 TYR A N 1
ATOM 882 C CA . TYR A 1 107 ? 17.201 15.568 -14.564 1.00 96.94 107 TYR A CA 1
ATOM 883 C C . TYR A 1 107 ? 17.455 14.614 -15.746 1.00 96.94 107 TYR A C 1
ATOM 885 O O . TYR A 1 107 ? 18.365 13.790 -15.671 1.00 96.94 107 TYR A O 1
ATOM 893 N N . GLY A 1 108 ? 16.670 14.692 -16.828 1.00 97.38 108 GLY A N 1
ATOM 894 C CA . GLY A 1 108 ? 16.819 13.840 -18.013 1.00 97.38 108 GLY A CA 1
ATOM 895 C C . GLY A 1 108 ? 16.488 12.359 -17.782 1.00 97.38 108 GLY A C 1
ATOM 896 O O . GLY A 1 108 ? 16.954 11.501 -18.529 1.00 97.38 108 GLY A O 1
ATOM 897 N N . VAL A 1 109 ? 15.711 12.040 -16.742 1.00 97.25 109 VAL A N 1
ATOM 898 C CA . VAL A 1 109 ? 15.355 10.661 -16.348 1.00 97.25 109 VAL A CA 1
ATOM 899 C C . VAL A 1 109 ? 13.876 10.327 -16.565 1.00 97.25 109 VAL A C 1
ATOM 901 O O . VAL A 1 109 ? 13.448 9.208 -16.266 1.00 97.25 109 VAL A O 1
ATOM 904 N N . LEU A 1 110 ? 13.089 11.267 -17.097 1.00 96.38 110 LEU A N 1
ATOM 905 C CA . LEU A 1 110 ? 11.701 11.024 -17.488 1.00 96.38 110 LEU A CA 1
ATOM 906 C C . LEU A 1 110 ? 11.623 9.844 -18.468 1.00 96.38 110 LEU A C 1
ATOM 908 O O . LEU A 1 110 ? 12.411 9.741 -19.408 1.00 96.38 110 LEU A O 1
ATOM 912 N N . GLY A 1 111 ? 10.680 8.928 -18.248 1.00 95.56 111 GLY A N 1
ATOM 913 C CA . GLY A 1 111 ? 10.554 7.725 -19.065 1.00 95.56 111 GLY A CA 1
ATOM 914 C C . GLY A 1 111 ? 11.346 6.507 -18.566 1.00 95.56 111 GLY A C 1
ATOM 915 O O . GLY A 1 111 ? 11.095 5.399 -19.046 1.00 95.56 111 GLY A O 1
ATOM 916 N N . ASN A 1 112 ? 12.256 6.662 -17.597 1.00 95.62 112 ASN A N 1
ATOM 917 C CA . ASN A 1 112 ? 13.024 5.550 -17.034 1.00 95.62 112 ASN A CA 1
ATOM 918 C C . ASN A 1 112 ? 12.255 4.877 -15.878 1.00 95.62 112 ASN A C 1
ATOM 920 O O . ASN A 1 112 ? 12.018 5.537 -14.871 1.00 95.62 112 ASN A O 1
ATOM 924 N N . PRO A 1 113 ? 11.926 3.571 -15.929 1.00 96.06 113 PRO A N 1
ATOM 925 C CA . PRO A 1 113 ? 11.132 2.895 -14.893 1.00 96.06 113 PRO A CA 1
ATOM 926 C C . PRO A 1 113 ? 11.786 2.847 -13.502 1.00 96.06 113 PRO A C 1
ATOM 928 O O . PRO A 1 113 ? 11.095 2.567 -12.529 1.00 96.06 113 PRO A O 1
ATOM 931 N N . ASN A 1 114 ? 13.085 3.134 -13.375 1.00 96.38 114 ASN A N 1
ATOM 932 C CA . ASN A 1 114 ? 13.749 3.258 -12.072 1.00 96.38 114 ASN A CA 1
ATOM 933 C C . ASN A 1 114 ? 13.502 4.609 -11.385 1.00 96.38 114 ASN A C 1
ATOM 935 O O . ASN A 1 114 ? 13.785 4.738 -10.196 1.00 96.38 114 ASN A O 1
ATOM 939 N N . TYR A 1 115 ? 12.979 5.594 -12.118 1.00 96.12 115 TYR A N 1
ATOM 940 C CA . TYR A 1 115 ? 12.711 6.951 -11.639 1.00 96.12 115 TYR A CA 1
ATOM 941 C C . TYR A 1 115 ? 11.265 7.372 -11.884 1.00 96.12 115 TYR A C 1
ATOM 943 O O . TYR A 1 115 ? 10.714 8.104 -11.089 1.00 96.12 115 TYR A O 1
ATOM 951 N N . ASP A 1 116 ? 10.612 6.901 -12.932 1.00 95.94 116 ASP A N 1
ATOM 952 C CA . ASP A 1 116 ? 9.265 7.296 -13.329 1.00 95.94 116 ASP A CA 1
ATOM 953 C C . ASP A 1 116 ? 8.237 6.269 -12.821 1.00 95.94 116 ASP A C 1
ATOM 955 O O . ASP A 1 116 ? 8.285 5.089 -13.180 1.00 95.94 116 ASP A O 1
ATOM 959 N N . LEU A 1 117 ? 7.295 6.715 -11.979 1.00 93.31 117 LEU A N 1
ATOM 960 C CA . LEU A 1 117 ? 6.271 5.853 -11.371 1.00 93.31 117 LEU A CA 1
ATOM 961 C C . LEU A 1 117 ? 5.304 5.259 -12.402 1.00 93.31 117 LEU A C 1
ATOM 963 O O . LEU A 1 117 ? 4.906 4.094 -12.285 1.00 93.31 117 LEU A O 1
ATOM 967 N N . PHE A 1 118 ? 4.937 6.025 -13.426 1.00 92.88 118 PHE A N 1
ATOM 968 C CA . PHE A 1 118 ? 4.049 5.539 -14.473 1.00 92.88 118 PHE A CA 1
ATOM 969 C C . PHE A 1 118 ? 4.744 4.450 -15.295 1.00 92.88 118 PHE A C 1
ATOM 971 O O . PHE A 1 118 ? 4.170 3.393 -15.569 1.00 92.88 118 PHE A O 1
ATOM 978 N N . LYS A 1 119 ? 6.021 4.654 -15.627 1.00 96.44 119 LYS A N 1
ATOM 979 C CA . LYS A 1 119 ? 6.822 3.647 -16.337 1.00 96.44 119 LYS A CA 1
ATOM 980 C C . LYS A 1 119 ? 7.122 2.428 -15.478 1.00 96.44 119 LYS A C 1
ATOM 982 O O . LYS A 1 119 ? 7.059 1.321 -16.006 1.00 96.44 119 LYS A O 1
ATOM 987 N N . ALA A 1 120 ? 7.360 2.596 -14.179 1.00 96.56 120 ALA A N 1
ATOM 988 C CA . ALA A 1 120 ? 7.479 1.481 -13.243 1.00 96.56 120 ALA A CA 1
ATOM 989 C C . ALA A 1 120 ? 6.191 0.641 -13.218 1.00 96.56 120 ALA A C 1
ATOM 991 O O . ALA A 1 120 ? 6.242 -0.581 -13.307 1.00 96.56 120 ALA A O 1
ATOM 992 N N . THR A 1 121 ? 5.022 1.284 -13.196 1.00 93.94 121 THR A N 1
ATOM 993 C CA . THR A 1 121 ? 3.728 0.583 -13.226 1.00 93.94 121 THR A CA 1
ATOM 994 C C . THR A 1 121 ? 3.514 -0.170 -14.544 1.00 93.94 121 THR A C 1
ATOM 996 O O . THR A 1 121 ? 3.055 -1.311 -14.540 1.00 93.94 121 THR A O 1
ATOM 999 N N . ASN A 1 122 ? 3.915 0.403 -15.681 1.00 95.44 122 ASN A N 1
ATOM 1000 C CA . ASN A 1 122 ? 3.888 -0.320 -16.957 1.00 95.44 122 ASN A CA 1
ATOM 1001 C C . ASN A 1 122 ? 4.868 -1.505 -16.964 1.00 95.44 122 ASN A C 1
ATOM 1003 O O . ASN A 1 122 ? 4.532 -2.582 -17.455 1.00 95.44 122 ASN A O 1
ATOM 1007 N N . ALA A 1 123 ? 6.055 -1.340 -16.375 1.00 96.69 123 ALA A N 1
ATOM 1008 C CA . ALA A 1 123 ? 7.023 -2.420 -16.221 1.00 96.69 123 ALA A CA 1
ATOM 1009 C C . ALA A 1 123 ? 6.484 -3.554 -15.331 1.00 96.69 123 ALA A C 1
ATOM 1011 O O . ALA A 1 123 ? 6.691 -4.717 -15.664 1.00 96.69 123 ALA A O 1
ATOM 1012 N N . LEU A 1 124 ? 5.737 -3.244 -14.263 1.00 96.50 124 LEU A N 1
ATOM 1013 C CA . LEU A 1 124 ? 5.037 -4.239 -13.440 1.00 96.50 124 LEU A CA 1
ATOM 1014 C C . LEU A 1 124 ? 4.085 -5.095 -14.284 1.00 96.50 124 LEU A C 1
ATOM 1016 O O . LEU A 1 124 ? 4.126 -6.324 -14.199 1.00 96.50 124 LEU A O 1
ATOM 1020 N N . LEU A 1 125 ? 3.252 -4.464 -15.115 1.00 96.06 125 LEU A N 1
ATOM 1021 C CA . LEU A 1 125 ? 2.302 -5.173 -15.978 1.00 96.06 125 LEU A CA 1
ATOM 1022 C C . LEU A 1 125 ? 3.021 -6.044 -17.016 1.00 96.06 125 LEU A C 1
ATOM 1024 O O . LEU A 1 125 ? 2.679 -7.217 -17.167 1.00 96.06 125 LEU A O 1
ATOM 1028 N N . ASN A 1 126 ? 4.054 -5.506 -17.669 1.00 96.44 126 ASN A N 1
ATOM 1029 C CA . ASN A 1 126 ? 4.839 -6.238 -18.663 1.00 96.44 126 ASN A CA 1
ATOM 1030 C C . ASN A 1 126 ? 5.559 -7.442 -18.042 1.00 96.44 126 ASN A C 1
ATOM 1032 O O . ASN A 1 126 ? 5.397 -8.562 -18.517 1.00 96.44 126 ASN A O 1
ATOM 1036 N N . GLN A 1 127 ? 6.266 -7.252 -16.925 1.00 96.50 127 GLN A N 1
ATOM 1037 C CA . GLN A 1 127 ? 6.958 -8.350 -16.241 1.00 96.50 127 GLN A CA 1
ATOM 1038 C C . GLN A 1 127 ? 5.976 -9.390 -15.676 1.00 96.50 127 GLN A C 1
ATOM 1040 O O . GLN A 1 127 ? 6.321 -10.565 -15.545 1.00 96.50 127 GLN A O 1
ATOM 1045 N N . THR A 1 128 ? 4.744 -8.988 -15.340 1.00 96.81 128 THR A N 1
ATOM 1046 C CA . THR A 1 128 ? 3.693 -9.930 -14.928 1.00 96.81 128 THR A CA 1
ATOM 1047 C C . THR A 1 128 ? 3.268 -10.782 -16.115 1.00 96.81 128 THR A C 1
ATOM 1049 O O . THR A 1 128 ? 3.222 -12.007 -16.005 1.00 96.81 128 THR A O 1
ATOM 1052 N N . ALA A 1 129 ? 3.006 -10.151 -17.263 1.00 97.31 129 ALA A N 1
ATOM 1053 C CA . ALA A 1 129 ? 2.675 -10.864 -18.489 1.00 97.31 129 ALA A CA 1
ATOM 1054 C C . ALA A 1 129 ? 3.795 -11.834 -18.893 1.00 97.31 129 ALA A C 1
ATOM 1056 O O . ALA A 1 129 ? 3.497 -12.966 -19.260 1.00 97.31 129 ALA A O 1
ATOM 1057 N N . GLU A 1 130 ? 5.061 -11.431 -18.753 1.00 96.81 130 GLU A N 1
ATOM 1058 C CA . GLU A 1 130 ? 6.227 -12.288 -18.992 1.00 96.81 130 GLU A CA 1
ATOM 1059 C C . GLU A 1 130 ? 6.261 -13.493 -18.048 1.00 96.81 130 GLU A C 1
ATOM 1061 O O . GLU A 1 130 ? 6.378 -14.628 -18.504 1.00 96.81 130 GLU A O 1
ATOM 1066 N N . LYS A 1 131 ? 6.125 -13.274 -16.733 1.00 96.12 131 LYS A N 1
ATOM 1067 C CA . LYS A 1 131 ? 6.189 -14.355 -15.736 1.00 96.12 131 LYS A CA 1
ATOM 1068 C C . LYS A 1 131 ? 5.145 -15.442 -15.984 1.00 96.12 131 LYS A C 1
ATOM 1070 O O . LYS A 1 131 ? 5.448 -16.621 -15.824 1.00 96.12 131 LYS A O 1
ATOM 1075 N N . TYR A 1 132 ? 3.926 -15.048 -16.339 1.00 96.62 132 TYR A N 1
ATOM 1076 C CA . TYR A 1 132 ? 2.816 -15.979 -16.558 1.00 96.62 132 TYR A CA 1
ATOM 1077 C C . TYR A 1 132 ? 2.602 -16.335 -18.029 1.00 96.62 132 TYR A C 1
ATOM 1079 O O . TYR A 1 132 ? 1.646 -17.043 -18.343 1.00 96.62 132 TYR A O 1
ATOM 1087 N N . ASN A 1 133 ? 3.457 -15.832 -18.926 1.00 97.19 133 ASN A N 1
ATOM 1088 C CA . ASN A 1 133 ? 3.301 -15.941 -20.374 1.00 97.19 133 ASN A CA 1
ATOM 1089 C C . ASN A 1 133 ? 1.868 -15.599 -20.845 1.00 97.19 133 ASN A C 1
ATOM 1091 O O . ASN A 1 133 ? 1.259 -16.322 -21.634 1.00 97.19 133 ASN A O 1
ATOM 1095 N N . SER A 1 134 ? 1.275 -14.537 -20.281 1.00 96.88 134 SER A N 1
ATOM 1096 C CA . SER A 1 134 ? -0.134 -14.192 -20.499 1.00 96.88 134 SER A CA 1
ATOM 1097 C C . SER A 1 134 ? -0.451 -12.724 -20.210 1.00 96.88 134 SER A C 1
ATOM 1099 O O . SER A 1 134 ? -0.445 -12.270 -19.064 1.00 96.88 134 SER A O 1
ATOM 1101 N N . VAL A 1 135 ? -0.851 -11.993 -21.253 1.00 95.56 135 VAL A N 1
ATOM 1102 C CA . VAL A 1 135 ? -1.356 -10.612 -21.136 1.00 95.56 135 VAL A CA 1
ATOM 1103 C C . VAL A 1 135 ? -2.679 -10.532 -20.370 1.00 95.56 135 VAL A C 1
ATOM 1105 O O . VAL A 1 135 ? -2.966 -9.525 -19.727 1.00 95.56 135 VAL A O 1
ATOM 1108 N N . ILE A 1 136 ? -3.469 -11.613 -20.381 1.00 96.94 136 ILE A N 1
ATOM 1109 C CA . ILE A 1 136 ? -4.729 -11.696 -19.633 1.00 96.94 136 ILE A CA 1
ATOM 1110 C C . ILE A 1 136 ? -4.438 -11.642 -18.133 1.00 96.94 136 ILE A C 1
ATOM 1112 O O . ILE A 1 136 ? -5.130 -10.936 -17.407 1.00 96.94 136 ILE A O 1
ATOM 1116 N N . VAL A 1 137 ? -3.386 -12.319 -17.661 1.00 95.12 137 VAL A N 1
ATOM 1117 C CA . VAL A 1 137 ? -3.005 -12.285 -16.240 1.00 95.12 137 VAL A CA 1
ATOM 1118 C C . VAL A 1 137 ? -2.587 -10.875 -15.810 1.00 95.12 137 VAL A C 1
ATOM 1120 O O . VAL A 1 137 ? -2.966 -10.438 -14.725 1.00 95.12 137 VAL A O 1
ATOM 1123 N N . ALA A 1 138 ? -1.895 -10.117 -16.665 1.00 93.81 138 ALA A N 1
ATOM 1124 C CA . ALA A 1 138 ? -1.586 -8.711 -16.389 1.00 93.81 138 ALA A CA 1
ATOM 1125 C C . ALA A 1 138 ? -2.851 -7.828 -16.328 1.00 93.81 138 ALA A C 1
ATOM 1127 O O . ALA A 1 138 ? -2.961 -6.966 -15.456 1.00 93.81 138 ALA A O 1
ATOM 1128 N N . ALA A 1 139 ? -3.844 -8.070 -17.190 1.00 93.50 139 ALA A N 1
ATOM 1129 C CA . ALA A 1 139 ? -5.137 -7.386 -17.113 1.00 93.50 139 ALA A CA 1
ATOM 1130 C C . ALA A 1 139 ? -5.919 -7.759 -15.836 1.00 93.50 139 ALA A C 1
ATOM 1132 O O . ALA A 1 139 ? -6.512 -6.892 -15.192 1.00 93.50 139 ALA A O 1
ATOM 1133 N N . VAL A 1 140 ? -5.874 -9.030 -15.421 1.00 95.50 140 VAL A N 1
ATOM 1134 C CA . VAL A 1 140 ? -6.452 -9.494 -14.148 1.00 95.50 140 VAL A CA 1
ATOM 1135 C C . VAL A 1 140 ? -5.764 -8.819 -12.963 1.00 95.50 140 VAL A C 1
ATOM 1137 O O . VAL A 1 140 ? -6.454 -8.366 -12.052 1.00 95.50 140 VAL A O 1
ATOM 1140 N N . LEU A 1 141 ? -4.435 -8.675 -12.986 1.00 92.81 141 LEU A N 1
ATOM 1141 C CA . LEU A 1 141 ? -3.697 -7.913 -11.976 1.00 92.81 141 LEU A CA 1
ATOM 1142 C C . LEU A 1 141 ? -4.179 -6.461 -11.905 1.00 92.81 141 LEU A C 1
ATOM 1144 O O . LEU A 1 141 ? -4.400 -5.945 -10.814 1.00 92.81 141 LEU A O 1
ATOM 1148 N N . MET A 1 142 ? -4.386 -5.804 -13.048 1.00 89.62 142 MET A N 1
ATOM 1149 C CA . MET A 1 142 ? -4.912 -4.438 -13.081 1.00 89.62 142 MET A CA 1
ATOM 1150 C C . MET A 1 142 ? -6.299 -4.349 -12.426 1.00 89.62 142 MET A C 1
ATOM 1152 O O . MET A 1 142 ? -6.516 -3.500 -11.561 1.00 89.62 142 MET A O 1
ATOM 1156 N N . GLY A 1 143 ? -7.220 -5.252 -12.777 1.00 90.81 143 GLY A N 1
ATOM 1157 C CA . GLY A 1 143 ? -8.544 -5.316 -12.150 1.00 90.81 143 GLY A CA 1
ATOM 1158 C C . GLY A 1 143 ? -8.469 -5.585 -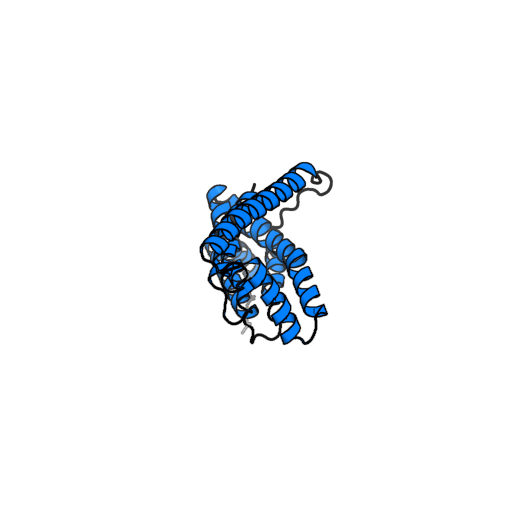10.644 1.00 90.81 143 GLY A C 1
ATOM 1159 O O . GLY A 1 143 ? -9.155 -4.934 -9.856 1.00 90.81 143 GLY A O 1
ATOM 1160 N N . PHE A 1 144 ? -7.582 -6.488 -10.227 1.00 92.06 144 PHE A N 1
ATOM 1161 C CA . PHE A 1 144 ? -7.332 -6.797 -8.822 1.00 92.06 144 PHE A CA 1
ATOM 1162 C C . PHE A 1 144 ? -6.835 -5.569 -8.041 1.00 92.06 144 PHE A C 1
ATOM 1164 O O . PHE A 1 144 ? -7.355 -5.280 -6.963 1.00 92.06 144 PHE A O 1
ATOM 1171 N N . THR A 1 145 ? -5.903 -4.801 -8.611 1.00 88.50 145 THR A N 1
ATOM 1172 C CA . THR A 1 145 ? -5.309 -3.602 -7.993 1.00 88.50 145 THR A CA 1
ATOM 1173 C C . THR A 1 145 ? -6.241 -2.392 -7.964 1.00 88.50 145 THR A C 1
ATOM 1175 O O . THR A 1 145 ? -6.127 -1.574 -7.059 1.00 88.50 145 THR A O 1
ATOM 1178 N N . ILE A 1 146 ? -7.174 -2.261 -8.912 1.00 87.31 146 ILE A N 1
ATOM 1179 C CA . ILE A 1 146 ? -8.093 -1.107 -8.976 1.00 87.31 146 ILE A CA 1
ATOM 1180 C C . ILE A 1 146 ? -9.408 -1.370 -8.228 1.00 87.31 146 ILE A C 1
ATOM 1182 O O . ILE A 1 146 ? -10.034 -0.429 -7.746 1.00 87.31 146 ILE A O 1
ATOM 1186 N N . LEU A 1 147 ? -9.840 -2.630 -8.116 1.00 88.81 147 LEU A N 1
ATOM 1187 C CA . LEU A 1 147 ? -11.143 -2.969 -7.534 1.00 88.81 147 LEU A CA 1
ATOM 1188 C C . LEU A 1 147 ? -11.017 -3.704 -6.201 1.00 88.81 147 LEU A C 1
ATOM 1190 O O . LEU A 1 147 ? -11.546 -3.251 -5.188 1.00 88.81 147 LEU A O 1
ATOM 1194 N N . ILE A 1 148 ? -10.325 -4.843 -6.196 1.00 93.00 148 ILE A N 1
ATOM 1195 C CA . ILE A 1 148 ? -10.348 -5.763 -5.054 1.00 93.00 148 ILE A CA 1
ATOM 1196 C C . ILE A 1 148 ? -9.468 -5.254 -3.914 1.00 93.00 148 ILE A C 1
ATOM 1198 O O . ILE A 1 148 ? -9.934 -5.185 -2.777 1.00 93.00 148 ILE A O 1
ATOM 1202 N N . ILE A 1 149 ? -8.222 -4.872 -4.213 1.00 93.12 149 ILE A N 1
ATOM 1203 C CA . ILE A 1 149 ? -7.286 -4.337 -3.217 1.00 93.12 149 ILE A CA 1
ATOM 1204 C C . ILE A 1 149 ? -7.862 -3.085 -2.542 1.00 93.12 149 ILE A C 1
ATOM 1206 O O . ILE A 1 149 ? -7.969 -3.111 -1.319 1.00 93.12 149 ILE A O 1
ATOM 1210 N N . PRO A 1 150 ? -8.310 -2.036 -3.266 1.00 90.69 150 PRO A N 1
ATOM 1211 C CA . PRO A 1 150 ? -8.787 -0.816 -2.619 1.00 90.69 150 PRO A CA 1
ATOM 1212 C C . PRO A 1 150 ? -10.021 -1.061 -1.751 1.00 90.69 150 PRO A C 1
ATOM 1214 O O . PRO A 1 150 ? -10.144 -0.481 -0.678 1.00 90.69 150 PRO A O 1
ATOM 1217 N N . PHE A 1 151 ? -10.916 -1.963 -2.164 1.00 91.44 151 PHE A N 1
ATOM 1218 C CA . PHE A 1 151 ? -12.080 -2.325 -1.357 1.00 91.44 151 PHE A CA 1
ATOM 1219 C C . PHE A 1 151 ? -11.696 -3.062 -0.063 1.00 91.44 151 PHE A C 1
ATOM 1221 O O . PHE A 1 151 ? -12.223 -2.756 1.009 1.00 91.44 151 PHE A O 1
ATOM 1228 N N . ALA A 1 152 ? -10.757 -4.010 -0.140 1.00 95.56 152 ALA A N 1
ATOM 1229 C CA . ALA A 1 152 ? -10.232 -4.706 1.034 1.00 95.56 152 ALA A CA 1
ATOM 1230 C C . ALA A 1 152 ? -9.471 -3.747 1.968 1.00 95.56 152 ALA A C 1
ATOM 1232 O O . ALA A 1 152 ? -9.620 -3.805 3.191 1.00 95.56 152 ALA A O 1
ATOM 1233 N N . GLU A 1 153 ? -8.680 -2.837 1.396 1.00 95.00 153 GLU A N 1
ATOM 1234 C CA . GLU A 1 153 ? -7.947 -1.807 2.132 1.00 95.00 153 GLU A CA 1
ATOM 1235 C C . GLU A 1 153 ? -8.897 -0.831 2.826 1.00 95.00 153 GLU A C 1
ATOM 1237 O O . GLU A 1 153 ? -8.666 -0.494 3.982 1.00 95.00 153 GLU A O 1
ATOM 1242 N N . GLU A 1 154 ? -10.000 -0.434 2.196 1.00 93.12 154 GLU A N 1
ATOM 1243 C CA . GLU A 1 154 ? -11.004 0.431 2.817 1.00 93.12 154 GLU A CA 1
ATOM 1244 C C . GLU A 1 154 ? -11.640 -0.240 4.048 1.00 93.12 154 GLU A C 1
ATOM 1246 O O . GLU A 1 154 ? -11.691 0.334 5.142 1.00 93.12 154 GLU A O 1
ATOM 1251 N N . LEU A 1 155 ? -12.039 -1.510 3.917 1.00 94.38 155 LEU A N 1
ATOM 1252 C CA . LEU A 1 155 ? -12.568 -2.304 5.029 1.00 94.38 155 LEU A CA 1
ATOM 1253 C C . LEU A 1 155 ? -11.584 -2.396 6.201 1.00 94.38 155 LEU A C 1
ATOM 1255 O O . LEU A 1 155 ? -11.969 -2.209 7.361 1.00 94.38 155 LEU A O 1
ATOM 1259 N N . TYR A 1 156 ? -10.318 -2.680 5.907 1.00 97.12 156 TYR A N 1
ATOM 1260 C CA . TYR A 1 156 ? -9.297 -2.873 6.925 1.00 97.12 156 TYR A CA 1
ATOM 1261 C C . TYR A 1 156 ? -8.795 -1.545 7.509 1.00 97.12 156 TYR A C 1
ATOM 1263 O O . TYR A 1 156 ? -8.849 -1.338 8.718 1.00 97.12 156 TYR A O 1
ATOM 1271 N N . TYR A 1 157 ? -8.325 -0.609 6.688 1.00 96.38 157 TYR A N 1
ATOM 1272 C CA . TYR A 1 157 ? -7.682 0.615 7.165 1.00 96.38 157 TYR A CA 1
ATOM 1273 C C . TYR A 1 157 ? -8.670 1.671 7.658 1.00 96.38 157 TYR A C 1
ATOM 1275 O O . TYR A 1 157 ? -8.348 2.367 8.628 1.00 96.38 157 TYR A O 1
ATOM 1283 N N . ARG A 1 158 ? -9.858 1.805 7.048 1.00 93.44 158 ARG A N 1
ATOM 1284 C CA . ARG A 1 158 ? -10.875 2.778 7.492 1.00 93.44 158 ARG A CA 1
ATOM 1285 C C . ARG A 1 158 ? -11.846 2.173 8.489 1.00 93.44 158 ARG A C 1
ATOM 1287 O O . ARG A 1 158 ? -12.064 2.764 9.547 1.00 93.44 158 ARG A O 1
ATOM 1294 N N . GLY A 1 159 ? -12.353 0.975 8.205 1.00 93.12 159 GLY A N 1
ATOM 1295 C CA . GLY A 1 159 ? -13.230 0.253 9.127 1.00 93.12 159 GLY A CA 1
ATOM 1296 C C . GLY A 1 159 ? -12.516 -0.134 10.423 1.00 93.12 159 GLY A C 1
ATOM 1297 O O . GLY A 1 159 ? -12.875 0.332 11.504 1.00 93.12 159 GLY A O 1
ATOM 1298 N N . TYR A 1 160 ? -11.476 -0.962 10.318 1.00 96.31 160 TYR A N 1
ATOM 1299 C CA . TYR A 1 160 ? -10.774 -1.505 11.481 1.00 96.31 160 TYR A CA 1
ATOM 1300 C C . TYR A 1 160 ? -9.704 -0.563 12.053 1.00 96.31 160 TYR A C 1
ATOM 1302 O O . TYR A 1 160 ? -9.898 -0.036 13.144 1.00 96.31 160 TYR A O 1
ATOM 1310 N N . VAL A 1 161 ? -8.598 -0.312 11.346 1.00 97.00 161 VAL A N 1
ATOM 1311 C CA . VAL A 1 161 ? -7.433 0.407 11.902 1.00 97.00 161 VAL A CA 1
ATOM 1312 C C . VAL A 1 161 ? -7.820 1.814 12.360 1.00 97.00 161 VAL A C 1
ATOM 1314 O O . VAL A 1 161 ? -7.687 2.145 13.535 1.00 97.00 161 VAL A O 1
ATOM 1317 N N . PHE A 1 162 ? -8.329 2.652 11.453 1.00 96.50 162 PHE A N 1
ATOM 1318 C CA . PHE A 1 162 ? -8.737 4.015 11.786 1.00 96.50 162 PHE A CA 1
ATOM 1319 C C . PHE A 1 162 ? -9.926 4.021 12.744 1.00 96.50 162 PHE A C 1
ATOM 1321 O O . PHE A 1 162 ? -9.869 4.699 13.766 1.00 96.50 162 PHE A O 1
ATOM 1328 N N . GLY A 1 163 ? -10.983 3.260 12.439 1.00 94.25 163 GLY A N 1
ATOM 1329 C CA . GLY A 1 163 ? -12.204 3.243 13.237 1.00 94.25 163 GLY A CA 1
ATOM 1330 C C . GLY A 1 163 ? -11.952 2.882 14.699 1.00 94.25 163 GLY A C 1
ATOM 1331 O O . GLY A 1 163 ? -12.396 3.612 15.588 1.00 94.25 163 GLY A O 1
ATOM 1332 N N . THR A 1 164 ? -11.194 1.814 14.953 1.00 95.06 164 THR A N 1
ATOM 1333 C CA . THR A 1 164 ? -10.866 1.365 16.311 1.00 95.06 164 THR A CA 1
ATOM 1334 C C . THR A 1 164 ? -9.871 2.293 17.007 1.00 95.06 164 THR A C 1
ATOM 1336 O O . THR A 1 164 ? -10.058 2.609 18.182 1.00 95.06 164 THR A O 1
ATOM 1339 N N . LEU A 1 165 ? -8.857 2.816 16.306 1.00 95.88 165 LEU A N 1
ATOM 1340 C CA . LEU A 1 165 ? -7.966 3.820 16.900 1.00 95.88 165 LEU A CA 1
ATOM 1341 C C . LEU A 1 165 ? -8.734 5.091 17.276 1.00 95.88 165 LEU A C 1
ATOM 1343 O O . LEU A 1 165 ? -8.490 5.657 18.338 1.00 95.88 165 LEU A O 1
ATOM 1347 N N . ARG A 1 166 ? -9.681 5.531 16.444 1.00 95.12 166 ARG A N 1
ATOM 1348 C CA . ARG A 1 166 ? -10.467 6.754 16.652 1.00 95.12 166 ARG A CA 1
ATOM 1349 C C . ARG A 1 166 ? -11.361 6.696 17.891 1.00 95.12 166 ARG A C 1
ATOM 1351 O O . ARG A 1 166 ? -11.638 7.745 18.461 1.00 95.12 166 ARG A O 1
ATOM 1358 N N . GLU A 1 167 ? -11.798 5.509 18.310 1.00 91.31 167 GLU A N 1
ATOM 1359 C CA . GLU A 1 167 ? -12.594 5.327 19.536 1.00 91.31 167 GLU A CA 1
ATOM 1360 C C . GLU A 1 167 ? -11.810 5.730 20.792 1.00 91.31 167 GLU A C 1
ATOM 1362 O O . GLU A 1 167 ? -12.391 6.255 21.735 1.00 91.31 167 GLU A O 1
ATOM 1367 N N . ASN A 1 168 ? -10.487 5.541 20.775 1.00 87.19 168 ASN A N 1
ATOM 1368 C CA . ASN A 1 168 ? -9.618 5.749 21.935 1.00 87.19 168 ASN A CA 1
ATOM 1369 C C . ASN A 1 168 ? -8.535 6.819 21.698 1.00 87.19 168 ASN A C 1
ATOM 1371 O O . ASN A 1 168 ? -7.657 7.015 22.536 1.00 87.19 168 ASN A O 1
ATOM 1375 N N . SER A 1 169 ? -8.559 7.503 20.550 1.00 90.12 169 SER A N 1
ATOM 1376 C CA . SER A 1 169 ? -7.590 8.543 20.193 1.00 90.12 169 SER A CA 1
ATOM 1377 C C . SER A 1 169 ? -8.207 9.684 19.375 1.00 90.12 169 SER A C 1
ATOM 1379 O O . SER A 1 169 ? -9.296 9.589 18.800 1.00 90.12 169 SER A O 1
ATOM 1381 N N . GLY A 1 170 ? -7.500 10.815 19.327 1.00 94.19 170 GLY A N 1
ATOM 1382 C CA . GLY A 1 170 ? -7.877 11.957 18.497 1.00 94.19 170 GLY A CA 1
ATOM 1383 C C . GLY A 1 170 ? -7.894 11.617 17.001 1.00 94.19 170 GLY A C 1
ATOM 1384 O O . GLY A 1 170 ? -7.221 10.690 16.552 1.00 94.19 170 GLY A O 1
ATOM 1385 N N . PHE A 1 171 ? -8.645 12.401 16.221 1.00 94.94 171 PHE A N 1
ATOM 1386 C CA . PHE A 1 171 ? -8.790 12.215 14.774 1.00 94.94 171 PHE A CA 1
ATOM 1387 C C . PHE A 1 171 ? -7.428 12.148 14.089 1.00 94.94 171 PHE A C 1
ATOM 1389 O O . PHE A 1 171 ? -7.128 11.176 13.406 1.00 94.94 171 PHE A O 1
ATOM 1396 N N . TRP A 1 172 ? -6.586 13.148 14.353 1.00 95.62 172 TRP A N 1
ATOM 1397 C CA . TRP A 1 172 ? -5.275 13.277 13.733 1.00 95.62 172 TRP A CA 1
ATOM 1398 C C . TRP A 1 172 ? -4.356 12.099 14.037 1.00 95.62 172 TRP A C 1
ATOM 1400 O O . TRP A 1 172 ? -3.701 11.594 13.134 1.00 95.62 172 TRP A O 1
ATOM 1410 N N . SER A 1 173 ? -4.346 11.606 15.277 1.00 95.88 173 SER A N 1
ATOM 1411 C CA . SER A 1 173 ? -3.537 10.443 15.644 1.00 95.88 173 SER A CA 1
ATOM 1412 C C . SER A 1 173 ? -3.994 9.187 14.902 1.00 95.88 173 SER A C 1
ATOM 1414 O O . SER A 1 173 ? -3.166 8.494 14.313 1.00 95.88 173 SER A O 1
ATOM 1416 N N . ALA A 1 174 ? -5.301 8.912 14.878 1.00 96.38 174 ALA A N 1
ATOM 1417 C CA . ALA A 1 174 ? -5.851 7.762 14.164 1.00 96.38 174 ALA A CA 1
ATOM 1418 C C . ALA A 1 174 ? -5.620 7.863 12.645 1.00 96.38 174 ALA A C 1
ATOM 1420 O O . ALA A 1 174 ? -5.214 6.883 12.016 1.00 96.38 174 ALA A O 1
ATOM 1421 N N . ALA A 1 175 ? -5.844 9.046 12.065 1.00 96.19 175 ALA A N 1
ATOM 1422 C CA . ALA A 1 175 ? -5.682 9.306 10.638 1.00 96.19 175 ALA A CA 1
ATOM 1423 C C . ALA A 1 175 ? -4.220 9.161 10.201 1.00 96.19 175 ALA A C 1
ATOM 1425 O O . ALA A 1 175 ? -3.952 8.458 9.229 1.00 96.19 175 ALA A O 1
ATOM 1426 N N . LEU A 1 176 ? -3.272 9.752 10.937 1.00 96.62 176 LEU A N 1
ATOM 1427 C CA . LEU A 1 176 ? -1.843 9.652 10.630 1.00 96.62 176 LEU A CA 1
ATOM 1428 C C . LEU A 1 176 ? -1.336 8.216 10.761 1.00 96.62 176 LEU A C 1
ATOM 1430 O O . LEU A 1 176 ? -0.682 7.726 9.847 1.00 96.62 176 LEU A O 1
ATOM 1434 N N . ILE A 1 177 ? -1.664 7.512 11.851 1.00 96.88 177 ILE A N 1
ATOM 1435 C CA . ILE A 1 177 ? -1.214 6.125 12.046 1.00 96.88 177 ILE A CA 1
ATOM 1436 C C . ILE A 1 177 ? -1.768 5.222 10.940 1.00 96.88 177 ILE A C 1
ATOM 1438 O O . ILE A 1 177 ? -1.007 4.504 10.295 1.00 96.88 177 ILE A O 1
ATOM 1442 N N . SER A 1 178 ? -3.080 5.277 10.689 1.00 97.06 178 SER A N 1
ATOM 1443 C CA . SER A 1 178 ? -3.713 4.443 9.663 1.00 97.06 178 SER A CA 1
ATOM 1444 C C . SER A 1 178 ? -3.169 4.750 8.261 1.00 97.06 178 SER A C 1
ATOM 1446 O O . SER A 1 178 ? -2.843 3.831 7.512 1.00 97.06 178 SER A O 1
ATOM 1448 N N . SER A 1 179 ? -3.003 6.031 7.918 1.00 96.88 179 SER A N 1
ATOM 1449 C CA . SER A 1 179 ? -2.516 6.448 6.594 1.00 96.88 179 SER A CA 1
ATOM 1450 C C . SER A 1 179 ? -1.047 6.110 6.373 1.00 96.88 179 SER A C 1
ATOM 1452 O O . SER A 1 179 ? -0.698 5.654 5.290 1.00 96.88 179 SER A O 1
ATOM 1454 N N . SER A 1 180 ? -0.195 6.256 7.389 1.00 97.44 180 SER A N 1
ATOM 1455 C CA . SER A 1 180 ? 1.214 5.858 7.303 1.00 97.44 180 SER A CA 1
ATOM 1456 C C . SER A 1 180 ? 1.370 4.346 7.145 1.00 97.44 180 SER A C 1
ATOM 1458 O O . SER A 1 180 ? 2.166 3.894 6.326 1.00 97.44 180 SER A O 1
ATOM 1460 N N . LEU A 1 181 ? 0.588 3.546 7.879 1.00 97.38 181 LEU A N 1
ATOM 1461 C CA . LEU A 1 181 ? 0.621 2.086 7.748 1.00 97.38 181 LEU A CA 1
ATOM 1462 C C . LEU A 1 181 ? 0.138 1.611 6.367 1.00 97.38 181 LEU A C 1
ATOM 1464 O O . LEU A 1 181 ? 0.721 0.682 5.809 1.00 97.38 181 LEU A O 1
ATOM 1468 N N . LEU A 1 182 ? -0.893 2.253 5.806 1.00 96.81 182 LEU A N 1
ATOM 1469 C CA . LEU A 1 182 ? -1.344 2.017 4.429 1.00 96.81 182 LEU A CA 1
ATOM 1470 C C . LEU A 1 182 ? -0.257 2.402 3.418 1.00 96.81 182 LEU A C 1
ATOM 1472 O O . LEU A 1 182 ? 0.053 1.640 2.502 1.00 96.81 182 LEU A O 1
ATOM 1476 N N . ALA A 1 183 ? 0.343 3.578 3.601 1.00 96.69 183 ALA A N 1
ATOM 1477 C CA . ALA A 1 183 ? 1.358 4.115 2.711 1.00 96.69 183 ALA A CA 1
ATOM 1478 C C . ALA A 1 183 ? 2.590 3.212 2.628 1.00 96.69 183 ALA A C 1
ATOM 1480 O O . ALA A 1 183 ? 3.002 2.872 1.527 1.00 96.69 183 ALA A O 1
ATOM 1481 N N . VAL A 1 184 ? 3.149 2.758 3.757 1.00 96.00 184 VAL A N 1
ATOM 1482 C CA . VAL A 1 184 ? 4.358 1.906 3.763 1.00 96.00 184 VAL A CA 1
ATOM 1483 C C . VAL A 1 184 ? 4.156 0.623 2.952 1.00 96.00 184 VAL A C 1
ATOM 1485 O O . VAL A 1 184 ? 5.062 0.190 2.243 1.00 96.00 184 VAL A O 1
ATOM 1488 N N . ARG A 1 185 ? 2.956 0.034 2.989 1.00 95.25 185 ARG A N 1
ATOM 1489 C CA . ARG A 1 185 ? 2.638 -1.167 2.207 1.00 95.25 185 ARG A CA 1
ATOM 1490 C C . ARG A 1 185 ? 2.681 -0.924 0.693 1.00 95.25 185 ARG A C 1
ATOM 1492 O O . ARG A 1 185 ? 3.009 -1.848 -0.044 1.00 95.25 185 ARG A O 1
ATOM 1499 N N . HIS A 1 186 ? 2.450 0.299 0.211 1.00 94.81 186 HIS A N 1
ATOM 1500 C CA . HIS A 1 186 ? 2.531 0.612 -1.224 1.00 94.81 186 HIS A CA 1
ATOM 1501 C C . HIS A 1 186 ? 3.942 0.457 -1.801 1.00 94.81 186 HIS A C 1
ATOM 1503 O O . HIS A 1 186 ? 4.095 0.251 -3.003 1.00 94.81 186 HIS A O 1
ATOM 1509 N N . PHE A 1 187 ? 4.973 0.450 -0.953 1.00 94.56 187 PHE A N 1
ATOM 1510 C CA . PHE A 1 187 ? 6.330 0.110 -1.368 1.00 94.56 187 PHE A CA 1
ATOM 1511 C C . PHE A 1 187 ? 6.418 -1.312 -1.960 1.00 94.56 187 PHE A C 1
ATOM 1513 O O . PHE A 1 187 ? 7.177 -1.552 -2.899 1.00 94.56 187 PHE A O 1
ATOM 1520 N N . ALA A 1 188 ? 5.589 -2.245 -1.469 1.00 94.25 188 ALA A N 1
ATOM 1521 C CA . ALA A 1 188 ? 5.543 -3.631 -1.931 1.00 94.25 188 ALA A CA 1
ATOM 1522 C C . ALA A 1 188 ? 5.029 -3.780 -3.370 1.00 94.25 188 ALA A C 1
ATOM 1524 O O . ALA A 1 188 ? 5.333 -4.785 -4.012 1.00 94.25 188 ALA A O 1
ATOM 1525 N N . HIS A 1 189 ? 4.261 -2.816 -3.896 1.00 92.56 189 HIS A N 1
ATOM 1526 C CA . HIS A 1 189 ? 3.662 -2.924 -5.233 1.00 92.56 189 HIS A CA 1
ATOM 1527 C C . HIS A 1 189 ? 4.703 -3.088 -6.340 1.00 92.56 189 HIS A C 1
ATOM 1529 O O . HIS A 1 189 ? 4.459 -3.786 -7.320 1.00 92.56 189 HIS A O 1
ATOM 1535 N N . LEU A 1 190 ? 5.863 -2.452 -6.188 1.00 95.44 190 LEU A N 1
ATOM 1536 C CA . LEU A 1 190 ? 6.907 -2.466 -7.208 1.00 95.44 190 LEU A CA 1
ATOM 1537 C C . LEU A 1 190 ? 8.010 -3.488 -6.917 1.00 95.44 190 LEU A C 1
ATOM 1539 O O . LEU A 1 190 ? 8.908 -3.647 -7.736 1.00 95.44 190 LEU A O 1
ATOM 1543 N N . LEU A 1 191 ? 7.940 -4.213 -5.793 1.00 95.31 191 LEU A N 1
ATOM 1544 C CA . LEU A 1 191 ? 8.975 -5.167 -5.370 1.00 95.31 191 LEU A CA 1
ATOM 1545 C C . LEU A 1 191 ? 9.130 -6.356 -6.334 1.00 95.31 191 LEU A C 1
ATOM 1547 O O . LEU A 1 191 ? 10.186 -6.984 -6.414 1.00 95.31 191 LEU A O 1
ATOM 1551 N N . PHE A 1 192 ? 8.082 -6.632 -7.108 1.00 95.88 192 PHE A N 1
ATOM 1552 C CA . PHE A 1 192 ? 8.100 -7.614 -8.183 1.00 95.88 192 PHE A CA 1
ATOM 1553 C C . PHE A 1 192 ? 9.052 -7.245 -9.330 1.00 95.88 192 PHE A C 1
ATOM 1555 O O . PHE A 1 192 ? 9.644 -8.130 -9.953 1.00 95.88 192 PHE A O 1
ATOM 1562 N N . ILE A 1 193 ? 9.202 -5.947 -9.604 1.00 95.19 193 ILE A N 1
ATOM 1563 C CA . ILE A 1 193 ? 10.014 -5.433 -10.706 1.00 95.19 193 ILE A CA 1
ATOM 1564 C C . ILE A 1 193 ? 11.487 -5.669 -10.385 1.00 95.19 193 ILE A C 1
ATOM 1566 O O . ILE A 1 193 ? 11.952 -5.385 -9.282 1.00 95.19 193 ILE A O 1
ATOM 1570 N N . GLN A 1 194 ? 12.228 -6.183 -11.365 1.00 90.50 194 GLN A N 1
ATOM 1571 C CA . GLN A 1 194 ? 13.680 -6.339 -11.282 1.00 90.50 194 GLN A CA 1
ATOM 1572 C C . GLN A 1 194 ? 14.362 -5.540 -12.409 1.00 90.50 194 GLN A C 1
ATOM 1574 O O . GLN A 1 194 ? 13.979 -5.731 -13.568 1.00 90.50 194 GLN A O 1
ATOM 1579 N N . PRO A 1 195 ? 15.353 -4.673 -12.106 1.00 92.50 195 PRO A N 1
ATOM 1580 C CA . PRO A 1 195 ? 15.773 -4.251 -10.761 1.00 92.50 195 PRO A CA 1
ATOM 1581 C C . PRO A 1 195 ? 14.669 -3.468 -10.025 1.00 92.50 195 PRO A C 1
ATOM 1583 O O . PRO A 1 195 ? 13.796 -2.882 -10.658 1.00 92.50 195 PRO A O 1
ATOM 1586 N N . PHE A 1 196 ? 14.700 -3.475 -8.688 1.00 95.25 196 PHE A N 1
ATOM 1587 C CA . PHE A 1 196 ? 13.662 -2.842 -7.868 1.00 95.25 196 PHE A CA 1
ATOM 1588 C C . PHE A 1 196 ? 13.708 -1.299 -7.963 1.00 95.25 196 PHE A C 1
ATOM 1590 O O . PHE A 1 196 ? 14.717 -0.703 -7.568 1.00 95.25 196 PHE A O 1
ATOM 1597 N N . PRO A 1 197 ? 12.632 -0.624 -8.423 1.00 96.62 197 PRO A N 1
ATOM 1598 C CA . PRO A 1 197 ? 12.611 0.827 -8.591 1.00 96.62 197 PRO A CA 1
ATOM 1599 C C . PRO A 1 197 ? 12.289 1.542 -7.267 1.00 96.62 197 PRO A C 1
ATOM 1601 O O . PRO A 1 197 ? 11.161 1.973 -7.009 1.00 96.62 197 PRO A O 1
ATOM 1604 N N . VAL A 1 198 ? 13.309 1.683 -6.415 1.00 96.69 198 VAL A N 1
ATOM 1605 C CA . VAL A 1 198 ? 13.207 2.274 -5.064 1.00 96.69 198 VAL A CA 1
ATOM 1606 C C . VAL A 1 198 ? 12.610 3.685 -5.078 1.00 96.69 198 VAL A C 1
ATOM 1608 O O . VAL A 1 198 ? 11.826 4.026 -4.190 1.00 96.69 198 VAL A O 1
ATOM 1611 N N . ILE A 1 199 ? 12.968 4.512 -6.067 1.00 95.88 199 ILE A N 1
ATOM 1612 C CA . ILE A 1 199 ? 12.522 5.910 -6.146 1.00 95.88 199 ILE A CA 1
ATOM 1613 C C . ILE A 1 199 ? 11.005 5.975 -6.397 1.00 95.88 199 ILE A C 1
ATOM 1615 O O . ILE A 1 199 ? 10.304 6.493 -5.525 1.00 95.88 199 ILE A O 1
ATOM 1619 N N . PRO A 1 200 ? 10.459 5.375 -7.476 1.00 96.06 200 PRO A N 1
ATOM 1620 C CA . PRO A 1 200 ? 9.020 5.224 -7.674 1.00 96.06 200 PRO A CA 1
ATOM 1621 C C . PRO A 1 200 ? 8.278 4.637 -6.476 1.00 96.06 200 PRO A C 1
ATOM 1623 O O . PRO A 1 200 ? 7.222 5.144 -6.103 1.00 96.06 200 PRO A O 1
ATOM 1626 N N . ALA A 1 201 ? 8.829 3.599 -5.840 1.00 95.94 201 ALA A N 1
ATOM 1627 C CA . ALA A 1 201 ? 8.187 2.962 -4.694 1.00 95.94 201 ALA A CA 1
ATOM 1628 C C . ALA A 1 201 ? 8.076 3.930 -3.504 1.00 95.94 201 ALA A C 1
ATOM 1630 O O . ALA A 1 201 ? 7.021 4.037 -2.882 1.00 95.94 201 ALA A O 1
ATOM 1631 N N . SER A 1 202 ? 9.140 4.687 -3.226 1.00 95.81 202 SER A N 1
ATOM 1632 C CA . SER A 1 202 ? 9.172 5.703 -2.164 1.00 95.81 202 SER A CA 1
ATOM 1633 C C . SER A 1 202 ? 8.213 6.857 -2.449 1.00 95.81 202 SER A C 1
ATOM 1635 O O . SER A 1 202 ? 7.480 7.302 -1.568 1.00 95.81 202 SER A O 1
ATOM 1637 N N . ILE A 1 203 ? 8.174 7.313 -3.698 1.00 94.25 203 ILE A N 1
ATOM 1638 C CA . ILE A 1 203 ? 7.223 8.315 -4.181 1.00 94.25 203 ILE A CA 1
ATOM 1639 C C . ILE A 1 203 ? 5.774 7.853 -3.984 1.00 94.25 203 ILE A C 1
ATOM 1641 O O . ILE A 1 203 ? 4.929 8.625 -3.516 1.00 94.25 203 ILE A O 1
ATOM 1645 N N . TRP A 1 204 ? 5.478 6.585 -4.274 1.00 93.75 204 TRP A N 1
ATOM 1646 C CA . TRP A 1 204 ? 4.144 6.030 -4.062 1.00 93.75 204 TRP A CA 1
ATOM 1647 C C . TRP A 1 204 ? 3.760 6.034 -2.576 1.00 93.75 204 TRP A C 1
ATOM 1649 O O . TRP A 1 204 ? 2.662 6.461 -2.223 1.00 93.75 204 TRP A O 1
ATOM 1659 N N . VAL A 1 205 ? 4.677 5.658 -1.681 1.00 95.44 205 VAL A N 1
ATOM 1660 C CA . VAL A 1 205 ? 4.462 5.761 -0.226 1.00 95.44 205 VAL A CA 1
ATOM 1661 C C . VAL A 1 205 ? 4.109 7.203 0.166 1.00 95.44 205 VAL A C 1
ATOM 1663 O O . VAL A 1 205 ? 3.067 7.445 0.775 1.00 95.44 205 VAL A O 1
ATOM 1666 N N . LEU A 1 206 ? 4.938 8.178 -0.219 1.00 93.44 206 LEU A N 1
ATOM 1667 C CA . LEU A 1 206 ? 4.764 9.579 0.183 1.00 93.44 206 LEU A CA 1
ATOM 1668 C C . LEU A 1 206 ? 3.453 10.181 -0.337 1.00 93.44 206 LEU A C 1
ATOM 1670 O O . LEU A 1 206 ? 2.741 10.850 0.411 1.00 93.44 206 LEU A O 1
ATOM 1674 N N . SER A 1 207 ? 3.105 9.906 -1.594 1.00 91.50 207 SER A N 1
ATOM 1675 C CA . SER A 1 207 ? 1.866 10.391 -2.219 1.00 91.50 207 SER A CA 1
ATOM 1676 C C . SER A 1 207 ? 0.596 9.750 -1.647 1.00 91.50 207 SER A C 1
ATOM 1678 O O . SER A 1 207 ? -0.476 10.357 -1.723 1.00 91.50 207 SER A O 1
ATOM 1680 N N . THR A 1 208 ? 0.705 8.566 -1.035 1.00 92.75 208 THR A N 1
ATOM 1681 C CA . THR A 1 208 ? -0.428 7.841 -0.439 1.00 92.75 208 THR A CA 1
ATOM 1682 C C . THR A 1 208 ? -0.838 8.406 0.921 1.00 92.75 208 THR A C 1
ATOM 1684 O O . THR A 1 208 ? -2.017 8.349 1.268 1.00 92.75 208 THR A O 1
ATOM 1687 N N . ILE A 1 209 ? 0.085 8.995 1.693 1.00 93.50 209 ILE A N 1
ATOM 1688 C CA . ILE A 1 209 ? -0.228 9.524 3.034 1.00 93.50 209 ILE A CA 1
ATOM 1689 C C . ILE A 1 209 ? -1.335 10.597 2.977 1.00 93.50 209 ILE A C 1
ATOM 1691 O O . ILE A 1 209 ? -2.325 10.443 3.698 1.00 93.50 209 ILE A O 1
ATOM 1695 N N . PRO A 1 210 ? -1.256 11.639 2.120 1.00 91.00 210 PRO A N 1
ATOM 1696 C CA . PRO A 1 210 ? -2.309 12.652 2.026 1.00 91.00 210 PRO A CA 1
ATOM 1697 C C . PRO A 1 210 ? -3.647 12.084 1.548 1.00 91.00 210 PRO A C 1
ATOM 1699 O O . PRO A 1 210 ? -4.689 12.482 2.062 1.00 91.00 210 PRO A O 1
ATOM 1702 N N . ILE A 1 211 ? -3.627 11.113 0.626 1.00 88.31 211 ILE A N 1
ATOM 1703 C CA . ILE A 1 211 ? -4.836 10.405 0.174 1.00 88.31 211 ILE A CA 1
ATOM 1704 C C . ILE A 1 211 ? -5.475 9.670 1.352 1.00 88.31 211 ILE A C 1
ATOM 1706 O O . ILE A 1 211 ? -6.676 9.785 1.576 1.00 88.31 211 ILE A O 1
ATOM 1710 N N . GLY A 1 212 ? -4.673 8.957 2.144 1.00 89.81 212 GLY A N 1
ATOM 1711 C CA . GLY A 1 212 ? -5.154 8.242 3.316 1.00 89.81 212 GLY A CA 1
ATOM 1712 C C . GLY A 1 212 ? -5.793 9.164 4.356 1.00 89.81 212 GLY A C 1
ATOM 1713 O O . GLY A 1 212 ? -6.848 8.830 4.894 1.00 89.81 212 GLY A O 1
ATOM 1714 N N . ILE A 1 213 ? -5.194 10.334 4.598 1.00 90.00 213 ILE A N 1
ATOM 1715 C CA . ILE A 1 213 ? -5.749 11.347 5.505 1.00 90.00 213 ILE A CA 1
ATOM 1716 C C . ILE A 1 213 ? -7.055 11.907 4.933 1.00 90.00 213 ILE A C 1
ATOM 1718 O O . ILE A 1 213 ? -8.029 12.034 5.669 1.00 90.00 213 ILE A O 1
ATOM 1722 N N . GLY A 1 214 ? -7.095 12.198 3.630 1.00 85.38 214 GLY A N 1
ATOM 1723 C CA . GLY A 1 214 ? -8.297 12.673 2.945 1.00 85.38 214 GLY A CA 1
ATOM 1724 C C . GLY A 1 214 ? -9.453 11.673 3.003 1.00 85.38 214 GLY A C 1
ATOM 1725 O O . GLY A 1 214 ? -10.582 12.076 3.237 1.00 85.38 214 GLY A O 1
ATOM 1726 N N . LEU A 1 215 ? -9.172 10.372 2.879 1.00 84.12 215 LEU A N 1
ATOM 1727 C CA . LEU A 1 215 ? -10.167 9.299 3.027 1.00 84.12 215 LEU A CA 1
ATOM 1728 C C . LEU A 1 215 ? -10.647 9.100 4.474 1.00 84.12 215 LEU A C 1
ATOM 1730 O O . LEU A 1 215 ? -11.633 8.406 4.699 1.00 84.12 215 LEU A O 1
ATOM 1734 N N . ALA A 1 216 ? -9.938 9.641 5.467 1.00 85.19 216 ALA A N 1
ATOM 1735 C CA . ALA A 1 216 ? -10.370 9.584 6.861 1.00 85.19 216 ALA A CA 1
ATOM 1736 C C . ALA A 1 216 ? -11.384 10.689 7.224 1.00 85.19 216 ALA A C 1
ATOM 1738 O O . ALA A 1 216 ? -12.036 10.562 8.264 1.00 85.19 216 ALA A O 1
ATOM 1739 N N . TYR A 1 217 ? -11.481 11.750 6.410 1.00 76.44 217 TYR A N 1
ATOM 1740 C CA . TYR A 1 217 ? -12.424 12.869 6.549 1.00 76.44 217 TYR A CA 1
ATOM 1741 C C . TYR A 1 217 ? -13.807 12.537 5.980 1.00 76.44 217 TYR A C 1
ATOM 1743 O O . TYR A 1 217 ? -14.797 12.942 6.631 1.00 76.44 217 TYR A O 1
#